Protein AF-A0AAD8QJL1-F1 (afdb_monomer_lite)

Sequence (188 aa):
MLQQAHGGLAVESDVPTKRQRINDLSVGSDVTVLLQLQDNLAVAGESVLSKEESFEGRSVNLPSNEGRQHEASLQVIRRSLLDESRELIDHASKLRDVNAHLVNRAMKLWNEYAVLLNEHSSLSKENSSLSKENLSMVNQNGSLTKENISILKENSSLKKENISILKENSSLKKEHTYYKWRSMTGNK

Organism: Lolium multiflorum (NCBI:txid4521)

Secondary structure (DSSP, 8-state):
-----------------HHHHHHS--HHHHHHHHHHHHHHHHHHHHHHHHHHHHHHT-----SSHHHHHHHHHHHHHHHHHHHHHHHHHHHHHHHHHHHHHHHHHHHHHHHHHHHHHHHHHHHHHHHHHHHHHHHHHHHHHHHHHHHHHHHHHHHHHHHHHHHHHHHHHHHHHHHHHHHHHHHHH---

Structure (mmCIF, N/CA/C/O backbone):
data_AF-A0AAD8QJL1-F1
#
_entry.id   AF-A0AAD8QJL1-F1
#
loop_
_atom_site.group_PDB
_atom_site.id
_atom_site.type_symbol
_atom_site.label_atom_id
_atom_site.label_alt_id
_atom_site.label_comp_id
_atom_site.label_asym_id
_atom_site.label_entity_id
_atom_site.label_seq_id
_atom_site.pdbx_PDB_ins_code
_atom_site.Cartn_x
_atom_site.Cartn_y
_atom_site.Cartn_z
_atom_site.occupancy
_atom_site.B_iso_or_equiv
_atom_site.auth_seq_id
_atom_site.auth_comp_id
_atom_site.auth_asym_id
_atom_site.auth_atom_id
_atom_site.pdbx_PDB_model_num
ATOM 1 N N . MET A 1 1 ? -46.230 32.525 15.002 1.00 36.75 1 MET A N 1
ATOM 2 C CA . MET A 1 1 ? -46.016 32.997 13.615 1.00 36.75 1 MET A CA 1
ATOM 3 C C . MET A 1 1 ? -44.575 32.639 13.273 1.00 36.75 1 MET A C 1
ATOM 5 O O . MET A 1 1 ? -43.703 33.090 13.995 1.00 36.75 1 MET A O 1
ATOM 9 N N . LEU A 1 2 ? -44.375 31.502 12.588 1.00 36.72 2 LEU A N 1
ATOM 10 C CA . LEU A 1 2 ? -43.871 31.410 11.196 1.00 36.72 2 LEU A CA 1
ATOM 11 C C . LEU A 1 2 ? -42.469 32.053 11.074 1.00 36.72 2 LEU A C 1
ATOM 13 O O . LEU A 1 2 ? -42.338 33.228 11.364 1.00 36.72 2 LEU A O 1
ATOM 17 N N . GLN A 1 3 ? -41.389 31.372 10.677 1.00 36.50 3 GLN A N 1
ATOM 18 C CA . GLN A 1 3 ? -41.289 30.410 9.577 1.00 36.50 3 GLN A CA 1
ATOM 19 C C . GLN A 1 3 ? -39.956 29.631 9.647 1.00 36.50 3 GLN A C 1
ATOM 21 O O . GLN A 1 3 ? -38.930 30.176 10.046 1.00 36.50 3 GLN A O 1
ATOM 26 N N . GLN A 1 4 ? -39.989 28.359 9.240 1.00 41.03 4 GLN A N 1
ATOM 27 C CA . GLN A 1 4 ? -38.818 27.535 8.926 1.00 41.03 4 GLN A CA 1
ATOM 28 C C . GLN A 1 4 ? -38.096 28.091 7.689 1.00 41.03 4 GLN A C 1
ATOM 30 O O . GLN A 1 4 ? -38.753 28.453 6.714 1.00 41.03 4 GLN A O 1
ATOM 35 N N . ALA A 1 5 ? -36.763 28.074 7.692 1.00 39.31 5 ALA A N 1
ATOM 36 C CA . ALA A 1 5 ? -35.952 28.245 6.490 1.00 39.31 5 ALA A CA 1
ATOM 37 C C . ALA A 1 5 ? -34.974 27.068 6.377 1.00 39.31 5 ALA A C 1
ATOM 39 O O . ALA A 1 5 ? -33.965 26.993 7.077 1.00 39.31 5 ALA A O 1
ATOM 40 N N . HIS A 1 6 ? -35.322 26.125 5.503 1.00 41.38 6 HIS A N 1
ATOM 41 C CA . HIS A 1 6 ? -34.408 25.128 4.967 1.00 41.38 6 HIS A CA 1
ATOM 42 C C . HIS A 1 6 ? -33.393 25.837 4.064 1.00 41.38 6 HIS A C 1
ATOM 44 O O . HIS A 1 6 ? -33.759 26.370 3.021 1.00 41.38 6 HIS A O 1
ATOM 50 N N . GLY A 1 7 ? -32.124 25.837 4.463 1.00 37.00 7 GLY A N 1
ATOM 51 C CA . GLY A 1 7 ? -31.007 26.296 3.642 1.00 37.00 7 GLY A CA 1
ATOM 52 C C . GLY A 1 7 ? -29.992 25.174 3.502 1.00 37.00 7 GLY A C 1
ATOM 53 O O . GLY A 1 7 ? -29.016 25.127 4.243 1.00 37.00 7 GLY A O 1
ATOM 54 N N . GLY A 1 8 ? -30.260 24.237 2.591 1.00 36.25 8 GLY A N 1
ATOM 55 C CA . GLY A 1 8 ? -29.273 23.257 2.156 1.00 36.25 8 GLY A CA 1
ATOM 56 C C . GLY A 1 8 ? -28.151 23.973 1.414 1.00 36.25 8 GLY A C 1
ATOM 57 O O . GLY A 1 8 ? -28.312 24.346 0.257 1.00 36.25 8 GLY A O 1
ATOM 58 N N . LEU A 1 9 ? -27.020 24.173 2.085 1.00 36.25 9 LEU A N 1
ATOM 59 C CA . LEU A 1 9 ? -25.763 24.510 1.429 1.00 36.25 9 LEU A CA 1
ATOM 60 C C . LEU A 1 9 ? -25.211 23.216 0.834 1.00 36.25 9 LEU A C 1
ATOM 62 O O . LEU A 1 9 ? -24.549 22.427 1.506 1.00 36.25 9 LEU A O 1
ATOM 66 N N . ALA A 1 10 ? -25.566 22.988 -0.431 1.00 37.31 10 ALA A N 1
ATOM 67 C CA . ALA A 1 10 ?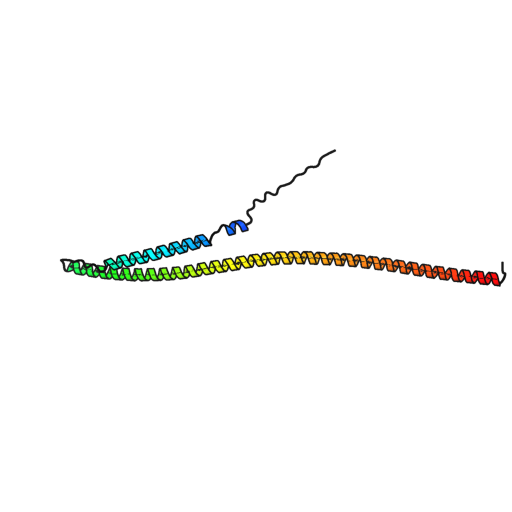 -24.858 22.073 -1.303 1.00 37.31 10 ALA A CA 1
ATOM 68 C C . ALA A 1 10 ? -23.388 22.506 -1.316 1.00 37.31 10 ALA A C 1
ATOM 70 O O . ALA A 1 10 ? -23.033 23.547 -1.864 1.00 37.31 10 ALA A O 1
ATOM 71 N N . VAL A 1 11 ? -22.548 21.730 -0.635 1.00 42.00 11 VAL A N 1
ATOM 72 C CA . VAL A 1 11 ? -21.099 21.834 -0.752 1.00 42.00 11 VAL A CA 1
ATOM 73 C C . VAL A 1 11 ? -20.772 21.344 -2.155 1.00 42.00 11 VAL A C 1
ATOM 75 O O . VAL A 1 11 ? -20.769 20.144 -2.427 1.00 42.00 11 VAL A O 1
ATOM 78 N N . GLU A 1 12 ? -20.597 22.310 -3.048 1.00 36.69 12 GLU A N 1
ATOM 79 C CA . GLU A 1 12 ? -20.040 22.163 -4.383 1.00 36.69 12 GLU A CA 1
ATOM 80 C C . GLU A 1 12 ? -18.717 21.394 -4.242 1.00 36.69 12 GLU A C 1
ATOM 82 O O . GLU A 1 12 ? -17.704 21.904 -3.763 1.00 36.69 12 GLU A O 1
ATOM 87 N N . SER A 1 13 ? -18.781 20.094 -4.521 1.00 43.28 13 SER A N 1
ATOM 88 C CA . SER A 1 13 ? -17.697 19.134 -4.330 1.00 43.28 13 SER A CA 1
ATOM 89 C C . SER A 1 13 ? -17.025 18.842 -5.663 1.00 43.28 13 SER A C 1
ATOM 91 O O . SER A 1 13 ? -16.822 17.694 -6.023 1.00 43.28 13 SER A O 1
ATOM 93 N N . ASP A 1 14 ? -16.622 19.898 -6.364 1.00 47.09 14 ASP A N 1
ATOM 94 C CA . ASP A 1 14 ? -15.766 19.805 -7.550 1.00 47.09 14 ASP A CA 1
ATOM 95 C C . ASP A 1 14 ? -14.339 20.250 -7.219 1.00 47.09 14 ASP A C 1
ATOM 97 O O . ASP A 1 14 ? -13.718 21.073 -7.889 1.00 47.09 14 ASP A O 1
ATOM 101 N N . VAL A 1 15 ? -13.781 19.669 -6.154 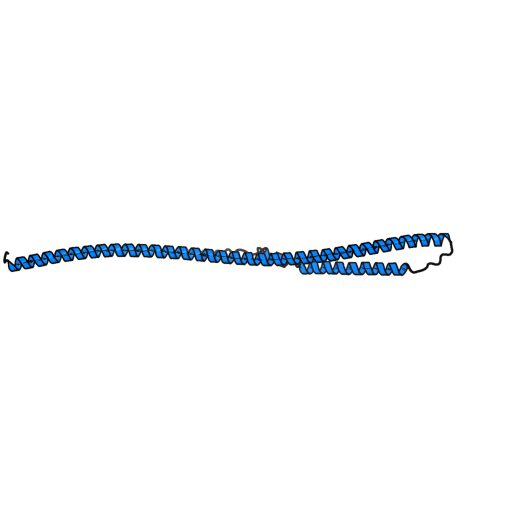1.00 41.56 15 VAL A N 1
ATOM 102 C CA . VAL A 1 15 ? -12.326 19.571 -6.024 1.00 41.56 15 VAL A CA 1
ATOM 103 C C . VAL A 1 15 ? -11.954 18.203 -6.578 1.00 41.56 15 VAL A C 1
ATOM 105 O O . VAL A 1 15 ? -12.209 17.205 -5.894 1.00 41.56 15 VAL A O 1
ATOM 108 N N . PRO A 1 16 ? -11.337 18.111 -7.774 1.00 39.94 16 PRO A N 1
ATOM 109 C CA . PRO A 1 16 ? -10.801 16.853 -8.259 1.00 39.94 16 PRO A CA 1
ATOM 110 C C . PRO A 1 16 ? -9.822 16.373 -7.198 1.00 39.94 16 PRO A C 1
ATOM 112 O O . PRO A 1 16 ? -8.778 16.988 -6.949 1.00 39.94 16 PRO A O 1
ATOM 115 N N . THR A 1 17 ? -10.199 15.314 -6.488 1.00 41.34 17 THR A N 1
ATOM 116 C CA . THR A 1 17 ? -9.352 14.746 -5.451 1.00 41.34 17 THR A CA 1
ATOM 117 C C . THR A 1 17 ? -8.053 14.383 -6.156 1.00 41.34 17 THR A C 1
ATOM 119 O O . THR A 1 17 ? -8.102 13.747 -7.205 1.00 41.34 17 THR A O 1
ATOM 122 N N . LYS A 1 18 ? -6.889 14.776 -5.624 1.00 46.28 18 LYS A N 1
ATOM 123 C CA . LYS A 1 18 ? -5.565 14.528 -6.238 1.00 46.28 18 LYS A CA 1
ATOM 124 C C . LYS A 1 18 ? -5.355 13.092 -6.768 1.00 46.28 18 LYS A C 1
ATOM 126 O O . LYS A 1 18 ? -4.487 12.901 -7.605 1.00 46.28 18 LYS A O 1
ATOM 131 N N . ARG A 1 19 ? -6.160 12.110 -6.334 1.00 43.19 19 ARG A N 1
ATOM 132 C CA . ARG A 1 19 ? -6.241 10.752 -6.896 1.00 43.19 19 ARG A CA 1
ATOM 133 C C . ARG A 1 19 ? -6.666 10.684 -8.372 1.00 43.19 19 ARG A C 1
ATOM 135 O O . ARG A 1 19 ? -6.120 9.849 -9.075 1.00 43.19 19 ARG A O 1
ATOM 142 N N . GLN A 1 20 ? -7.579 11.531 -8.860 1.00 37.09 20 GLN A N 1
ATOM 143 C CA . GLN A 1 20 ? -8.016 11.491 -10.268 1.00 37.09 20 GLN A CA 1
ATOM 144 C C . GLN A 1 20 ? -6.914 11.958 -11.228 1.00 37.09 20 GLN A C 1
ATOM 146 O O . GLN A 1 20 ? -6.682 11.310 -12.237 1.00 37.09 20 GLN A O 1
ATOM 151 N N . ARG A 1 21 ? -6.128 12.982 -10.863 1.00 39.69 21 ARG A N 1
ATOM 152 C CA . ARG A 1 21 ? -5.017 13.456 -11.714 1.00 39.69 21 ARG A CA 1
ATOM 153 C C . ARG A 1 21 ? -3.828 12.487 -11.794 1.00 39.69 21 ARG A C 1
ATOM 155 O O . ARG A 1 21 ? -2.989 12.654 -12.668 1.00 39.69 21 ARG A O 1
ATOM 162 N N . ILE A 1 22 ? -3.721 11.515 -10.883 1.00 45.56 22 ILE A N 1
ATOM 163 C CA . ILE A 1 22 ? -2.608 10.546 -10.867 1.00 45.56 22 ILE A CA 1
ATOM 164 C C . ILE A 1 22 ? -2.865 9.384 -11.839 1.00 45.56 22 ILE A C 1
ATOM 166 O O . ILE A 1 22 ? -1.909 8.814 -12.353 1.00 45.56 22 ILE A O 1
ATOM 170 N N . ASN A 1 23 ? -4.129 9.079 -12.144 1.00 43.56 23 ASN A N 1
ATOM 171 C CA . ASN A 1 23 ? -4.485 8.011 -13.082 1.00 43.56 23 ASN A CA 1
ATOM 172 C C . ASN A 1 23 ? -4.452 8.459 -14.555 1.00 43.56 23 ASN A C 1
ATOM 174 O O . ASN A 1 23 ? -4.360 7.610 -15.435 1.00 43.56 23 ASN A O 1
ATOM 178 N N . ASP A 1 24 ? -4.483 9.770 -14.818 1.00 40.88 24 ASP A N 1
ATOM 179 C CA . ASP A 1 24 ? -4.469 10.334 -16.179 1.00 40.88 24 ASP A CA 1
ATOM 180 C C . ASP A 1 24 ? -3.054 10.527 -16.746 1.00 40.88 24 ASP A C 1
ATOM 182 O O . ASP A 1 24 ? -2.883 10.840 -17.924 1.00 40.88 24 ASP A O 1
ATOM 186 N N . LEU A 1 25 ? -2.015 10.315 -15.935 1.00 47.47 25 LEU A N 1
ATOM 187 C CA . LEU A 1 25 ? -0.663 10.162 -16.451 1.00 47.47 25 LEU A CA 1
ATOM 188 C C . LEU A 1 25 ? -0.530 8.718 -16.921 1.00 47.47 25 LEU A C 1
ATOM 190 O O . LEU A 1 25 ? -0.094 7.839 -16.177 1.00 47.47 25 LEU A O 1
ATOM 194 N N . SER A 1 26 ? -0.905 8.476 -18.173 1.00 54.91 26 SER A N 1
ATOM 195 C CA . SER A 1 26 ? -0.589 7.247 -18.898 1.00 54.91 26 SER A CA 1
ATOM 196 C C . SER A 1 26 ? 0.922 7.171 -19.176 1.00 54.91 26 SER A C 1
ATOM 198 O O . SER A 1 26 ? 1.377 7.052 -20.309 1.00 54.91 26 SER A O 1
ATOM 200 N N . VAL A 1 27 ? 1.733 7.238 -18.114 1.00 54.53 27 VAL A N 1
ATOM 201 C CA . VAL A 1 27 ? 3.195 7.127 -18.163 1.00 54.53 27 VAL A CA 1
ATOM 202 C C . VAL A 1 27 ? 3.580 5.830 -18.868 1.00 54.53 27 VAL A C 1
ATOM 204 O O . VAL A 1 27 ? 4.549 5.808 -19.609 1.00 54.53 27 VAL A O 1
ATOM 207 N N . GLY A 1 28 ? 2.781 4.768 -18.707 1.00 58.56 28 GLY A N 1
ATOM 208 C CA . GLY A 1 28 ? 2.958 3.512 -19.433 1.00 58.56 28 GLY A CA 1
ATOM 209 C C . GLY A 1 28 ? 2.886 3.674 -20.954 1.00 58.56 28 GLY A C 1
ATOM 210 O O . GLY A 1 28 ? 3.789 3.202 -21.636 1.00 58.56 28 GLY A O 1
ATOM 211 N N . SER A 1 29 ? 1.875 4.368 -21.494 1.00 61.69 29 SER A N 1
ATOM 212 C CA . SER A 1 29 ? 1.771 4.561 -22.950 1.00 61.69 29 SER A CA 1
ATOM 213 C C . SER A 1 29 ? 2.856 5.487 -23.482 1.00 61.69 29 SER A C 1
ATOM 215 O O . SER A 1 29 ? 3.453 5.183 -24.511 1.00 61.69 29 SER A O 1
ATOM 217 N N . ASP A 1 30 ? 3.148 6.577 -22.772 1.00 66.44 30 ASP A N 1
ATOM 218 C CA . ASP A 1 30 ? 4.141 7.560 -23.214 1.00 66.44 30 ASP A CA 1
ATOM 219 C C . ASP A 1 30 ? 5.551 6.959 -23.213 1.00 66.44 30 ASP A C 1
ATOM 221 O O . ASP A 1 30 ? 6.315 7.143 -24.158 1.00 66.44 30 ASP A O 1
ATOM 225 N N . VAL A 1 31 ? 5.878 6.149 -22.204 1.00 71.88 31 VAL A N 1
ATOM 226 C CA . VAL A 1 31 ? 7.146 5.414 -22.132 1.00 71.88 31 VAL A CA 1
ATOM 227 C C . VAL A 1 31 ? 7.255 4.361 -23.236 1.00 71.88 31 VAL A C 1
ATOM 229 O O . VAL A 1 31 ? 8.311 4.242 -23.854 1.00 71.88 31 VAL A O 1
ATOM 232 N N . THR A 1 32 ? 6.187 3.612 -23.526 1.00 76.88 32 THR A N 1
ATOM 233 C CA . THR A 1 32 ? 6.196 2.631 -24.624 1.00 76.88 32 THR A CA 1
ATOM 234 C C . THR A 1 32 ? 6.394 3.303 -25.983 1.00 76.88 32 THR A C 1
ATOM 236 O O . THR A 1 32 ? 7.174 2.812 -26.796 1.00 76.88 32 THR A O 1
ATOM 239 N N . VAL A 1 33 ? 5.752 4.451 -26.222 1.00 79.12 33 VAL A N 1
ATOM 240 C CA . VAL A 1 33 ? 5.935 5.230 -27.457 1.00 79.12 33 VAL A CA 1
ATOM 241 C C . VAL A 1 33 ? 7.375 5.735 -27.584 1.00 79.12 33 VAL A C 1
ATOM 243 O O . VAL A 1 33 ? 7.960 5.640 -28.662 1.00 79.12 33 VAL A O 1
ATOM 246 N N . LEU A 1 34 ? 7.972 6.225 -26.494 1.00 76.69 34 LEU A N 1
ATOM 247 C CA . LEU A 1 34 ? 9.361 6.689 -26.494 1.00 76.69 34 LEU A CA 1
ATOM 248 C C . LEU A 1 34 ? 10.359 5.557 -26.777 1.00 76.69 34 LEU A C 1
ATOM 250 O O . LEU A 1 34 ? 11.267 5.752 -27.584 1.00 76.69 34 LEU A O 1
ATOM 254 N N . LEU A 1 35 ? 10.172 4.375 -26.179 1.00 79.44 35 LEU A N 1
ATOM 255 C CA . LEU A 1 35 ? 11.009 3.201 -26.460 1.00 79.44 35 LEU A CA 1
ATOM 256 C C . LEU A 1 35 ? 10.890 2.767 -27.930 1.00 79.44 35 LEU A C 1
ATOM 258 O O . LEU A 1 35 ? 11.902 2.557 -28.592 1.00 79.44 35 LEU A O 1
ATOM 262 N N . GLN A 1 36 ? 9.672 2.742 -28.480 1.00 81.56 36 GLN A N 1
ATOM 263 C CA . GLN A 1 36 ? 9.441 2.383 -29.882 1.00 81.56 36 GLN A CA 1
ATOM 264 C C . GLN A 1 36 ? 10.090 3.369 -30.867 1.00 81.56 36 GLN A C 1
ATOM 266 O O . GLN A 1 36 ? 10.635 2.967 -31.895 1.00 81.56 36 GLN A O 1
ATOM 271 N N . LEU A 1 37 ? 10.032 4.673 -30.577 1.00 82.12 37 LEU A N 1
ATOM 272 C CA . LEU A 1 37 ? 10.711 5.688 -31.386 1.00 82.12 37 LEU A CA 1
ATOM 273 C C . LEU A 1 37 ? 12.234 5.510 -31.348 1.00 82.12 37 LEU A C 1
ATOM 275 O O . LEU A 1 37 ? 12.897 5.698 -32.369 1.00 82.12 37 LEU A O 1
ATOM 279 N N . GLN A 1 38 ? 12.777 5.120 -30.194 1.00 82.75 38 GLN A N 1
ATOM 280 C CA . GLN A 1 38 ? 14.202 4.866 -30.011 1.00 82.75 38 GLN A CA 1
ATOM 281 C C . GLN A 1 38 ? 14.669 3.635 -30.809 1.00 82.75 38 GLN A C 1
ATOM 283 O O . GLN A 1 38 ? 15.730 3.682 -31.434 1.00 82.75 38 GLN A O 1
ATOM 288 N N . ASP A 1 39 ? 13.845 2.588 -30.885 1.00 84.94 39 ASP A N 1
ATOM 289 C CA . ASP A 1 39 ? 14.106 1.405 -31.715 1.00 84.94 39 ASP A CA 1
ATOM 290 C C . ASP A 1 39 ? 14.066 1.726 -33.215 1.00 84.94 39 ASP A C 1
ATOM 292 O O . ASP A 1 39 ? 14.954 1.323 -33.968 1.00 84.94 39 ASP A O 1
ATOM 296 N N . ASN A 1 40 ? 13.089 2.524 -33.655 1.00 85.44 40 ASN A N 1
ATOM 297 C CA . ASN A 1 40 ? 12.994 2.952 -35.054 1.00 85.44 40 ASN A CA 1
ATOM 298 C C . ASN A 1 40 ? 14.225 3.767 -35.490 1.00 85.44 40 ASN A C 1
ATOM 300 O O . ASN A 1 40 ? 14.698 3.630 -36.620 1.00 85.44 40 ASN A O 1
ATOM 304 N N . LEU A 1 41 ? 14.752 4.610 -34.596 1.00 84.88 41 LEU A N 1
ATOM 305 C CA . LEU A 1 41 ? 15.948 5.408 -34.862 1.00 84.88 41 LEU A CA 1
ATOM 306 C C . LEU A 1 41 ? 17.209 4.533 -34.963 1.00 84.88 41 LEU A C 1
ATOM 308 O O . LEU A 1 41 ? 18.051 4.787 -35.824 1.00 84.88 41 LEU A O 1
ATOM 312 N N . ALA A 1 42 ? 17.320 3.486 -34.138 1.00 86.88 42 ALA A N 1
ATOM 313 C CA . ALA A 1 42 ? 18.425 2.527 -34.202 1.00 86.88 42 ALA A CA 1
ATOM 314 C C . ALA A 1 42 ? 18.459 1.790 -35.553 1.00 86.88 42 ALA A C 1
ATOM 316 O O . ALA A 1 42 ? 19.495 1.764 -36.218 1.00 86.88 42 ALA A O 1
ATOM 317 N N . VAL A 1 43 ? 17.304 1.295 -36.012 1.00 88.81 43 VAL A N 1
ATOM 318 C CA . VAL A 1 43 ? 17.167 0.623 -37.319 1.00 88.81 43 VAL A CA 1
ATOM 319 C C . VAL A 1 43 ? 17.539 1.555 -38.476 1.00 88.81 43 VAL A C 1
ATOM 321 O O . VAL A 1 43 ? 18.190 1.139 -39.437 1.00 88.81 43 VAL A O 1
ATOM 324 N N . ALA A 1 44 ? 17.158 2.834 -38.395 1.00 86.44 44 ALA A N 1
ATOM 325 C CA . ALA A 1 44 ? 17.538 3.821 -39.400 1.00 86.44 44 ALA A CA 1
ATOM 326 C C . ALA A 1 44 ? 19.061 4.046 -39.439 1.00 86.44 44 ALA A C 1
ATOM 328 O O . ALA A 1 44 ? 19.634 4.109 -40.527 1.00 86.44 44 ALA A O 1
ATOM 329 N N . GLY A 1 45 ? 19.717 4.122 -38.275 1.00 86.38 45 GLY A N 1
ATOM 330 C CA . GLY A 1 45 ? 21.173 4.257 -38.167 1.00 86.38 45 GLY A CA 1
ATOM 331 C C . GLY A 1 45 ? 21.926 3.077 -38.784 1.00 86.38 45 GLY A C 1
ATOM 332 O O . GLY A 1 45 ? 22.819 3.280 -39.606 1.00 86.38 45 GLY A O 1
ATOM 333 N N . GLU A 1 46 ? 21.509 1.848 -38.473 1.00 88.62 46 GLU A N 1
ATOM 334 C CA . GLU A 1 46 ? 22.078 0.629 -39.063 1.00 88.62 46 GLU A CA 1
ATOM 335 C C . GLU A 1 46 ? 21.871 0.578 -40.585 1.00 88.62 46 GLU A C 1
ATOM 337 O O . GLU A 1 46 ? 22.804 0.291 -41.335 1.00 88.62 46 GLU A O 1
ATOM 342 N N . SER A 1 47 ? 20.676 0.942 -41.067 1.00 88.06 47 SER A N 1
ATOM 343 C CA . SER A 1 47 ? 20.381 0.978 -42.503 1.00 88.06 47 SER A CA 1
ATOM 344 C C . SER A 1 47 ? 21.237 1.993 -43.265 1.00 88.06 47 SER A C 1
ATOM 346 O O . SER A 1 47 ? 21.591 1.731 -44.419 1.00 88.06 47 SER A O 1
ATOM 348 N N . VAL A 1 48 ? 21.528 3.154 -42.671 1.00 85.38 48 VAL A N 1
ATOM 349 C CA . VAL A 1 48 ? 22.416 4.160 -43.274 1.00 85.38 48 VAL A CA 1
ATOM 350 C C . VAL A 1 48 ? 23.844 3.625 -43.328 1.00 85.38 48 VAL A C 1
ATOM 352 O O . VAL A 1 48 ? 24.477 3.722 -44.379 1.00 85.38 48 VAL A O 1
ATOM 355 N N . LEU A 1 49 ? 24.316 2.984 -42.255 1.00 86.75 49 LEU A N 1
ATOM 356 C CA . LEU A 1 49 ? 25.661 2.417 -42.192 1.00 86.75 49 LEU A CA 1
ATOM 357 C C . LEU A 1 49 ? 25.869 1.323 -43.255 1.00 86.75 49 LEU A C 1
ATOM 359 O O . LEU A 1 49 ? 26.826 1.388 -44.023 1.00 86.75 49 LEU A O 1
ATOM 363 N N . SER A 1 50 ? 24.921 0.388 -43.395 1.00 86.12 50 SER A N 1
ATOM 364 C CA . SER A 1 50 ? 24.969 -0.649 -44.440 1.00 86.12 50 SER A CA 1
ATOM 365 C C . SER A 1 50 ? 24.956 -0.068 -45.857 1.00 86.12 50 SER A C 1
ATOM 367 O O . SER A 1 50 ? 25.562 -0.616 -46.782 1.00 86.12 50 SER A O 1
ATOM 369 N N . LYS A 1 51 ? 24.250 1.051 -46.058 1.00 85.62 51 LYS A N 1
ATOM 370 C CA . LYS A 1 51 ? 24.212 1.728 -47.355 1.00 85.62 51 LYS A CA 1
ATOM 371 C C . LYS A 1 51 ? 25.560 2.366 -47.674 1.00 85.62 51 LYS A C 1
ATOM 373 O O . LYS A 1 51 ? 26.014 2.237 -48.810 1.00 85.62 51 LYS A O 1
ATOM 378 N N . GLU A 1 52 ? 26.211 2.967 -46.687 1.00 82.94 52 GLU A N 1
ATOM 379 C CA . GLU A 1 52 ? 27.525 3.592 -46.834 1.00 82.94 52 GLU A CA 1
ATOM 380 C C . GLU A 1 52 ? 28.630 2.560 -47.109 1.00 82.94 52 GLU A C 1
ATOM 382 O O . GLU A 1 52 ? 29.402 2.721 -48.056 1.00 82.94 52 GLU A O 1
ATOM 387 N N . GLU A 1 53 ? 28.607 1.421 -46.412 1.00 83.81 53 GLU A N 1
ATOM 388 C CA . GLU A 1 53 ? 29.496 0.278 -46.674 1.00 83.81 53 GLU A CA 1
ATOM 389 C C . GLU A 1 53 ? 29.360 -0.258 -48.113 1.00 83.81 53 GLU A C 1
ATOM 391 O O . GLU A 1 53 ? 30.351 -0.621 -48.751 1.00 83.81 53 GLU A O 1
ATOM 396 N N . SER A 1 54 ? 28.146 -0.251 -48.679 1.00 81.88 54 SER A N 1
ATOM 397 C CA . SER A 1 54 ? 27.907 -0.685 -50.067 1.00 81.88 54 SER A CA 1
ATOM 398 C C . SER A 1 54 ? 28.553 0.228 -51.121 1.00 81.88 54 SER A C 1
ATOM 400 O O . SER A 1 54 ? 28.791 -0.188 -52.262 1.00 81.88 54 SER A O 1
ATOM 402 N N . PHE A 1 55 ? 28.833 1.485 -50.769 1.00 71.38 55 PHE A N 1
ATOM 403 C CA . PHE A 1 55 ? 29.505 2.437 -51.647 1.00 71.38 55 PHE A CA 1
ATOM 404 C C . PHE A 1 55 ? 31.036 2.352 -51.547 1.00 71.38 55 PHE A C 1
ATOM 406 O O . PHE A 1 55 ? 31.701 2.779 -52.489 1.00 71.38 55 PHE A O 1
ATOM 413 N N . GLU A 1 56 ? 31.596 1.803 -50.464 1.00 67.62 56 GLU A N 1
ATOM 414 C CA . GLU A 1 56 ? 33.046 1.613 -50.256 1.00 67.62 56 GLU A CA 1
ATOM 415 C C . GLU A 1 56 ? 33.663 0.645 -51.290 1.00 67.62 56 GLU A C 1
ATOM 417 O O . GLU A 1 56 ? 34.815 0.780 -51.688 1.00 67.62 56 GLU A O 1
ATOM 422 N N . GLY A 1 57 ? 32.884 -0.332 -51.770 1.00 65.06 57 GLY A N 1
ATOM 423 C CA . GLY A 1 57 ? 33.345 -1.376 -52.697 1.00 65.06 57 GLY A CA 1
ATOM 424 C C . GLY A 1 57 ? 33.353 -1.000 -54.186 1.00 65.06 57 GLY A C 1
ATOM 425 O O . GLY A 1 57 ? 33.740 -1.821 -55.020 1.00 65.06 57 GLY A O 1
ATOM 426 N N . ARG A 1 58 ? 32.910 0.209 -54.564 1.00 72.62 58 ARG A N 1
ATOM 427 C CA . ARG A 1 58 ? 32.877 0.640 -55.974 1.00 72.62 58 ARG A CA 1
ATOM 428 C C . ARG A 1 58 ? 34.220 1.232 -56.396 1.00 72.62 58 ARG A C 1
ATOM 430 O O . ARG A 1 58 ? 34.566 2.341 -56.011 1.00 72.62 58 ARG A O 1
ATOM 437 N N . SER A 1 59 ? 34.951 0.510 -57.246 1.00 62.66 59 SER A N 1
ATOM 438 C CA . SER A 1 59 ? 36.197 1.003 -57.842 1.00 62.66 59 SER A CA 1
ATOM 439 C C . SER A 1 59 ? 35.912 2.077 -58.900 1.00 62.66 59 SER A C 1
ATOM 441 O O . SER A 1 59 ? 35.276 1.802 -59.920 1.00 62.66 59 SER A O 1
ATOM 443 N N . VAL A 1 60 ? 36.380 3.305 -58.659 1.00 72.06 60 VAL A N 1
ATOM 444 C CA . VAL A 1 60 ? 36.336 4.407 -59.630 1.00 72.06 60 VAL A CA 1
ATOM 445 C C . VAL A 1 60 ? 37.626 4.386 -60.451 1.00 72.06 60 VAL A C 1
ATOM 447 O O . VAL A 1 60 ? 38.725 4.482 -59.907 1.00 72.06 60 VAL A O 1
ATOM 450 N N . ASN A 1 61 ? 37.514 4.243 -61.773 1.00 75.94 61 ASN A N 1
ATOM 451 C CA . ASN A 1 61 ? 38.680 4.148 -62.651 1.00 75.94 61 ASN A CA 1
ATOM 452 C C . ASN A 1 61 ? 39.203 5.557 -62.990 1.00 75.94 61 ASN A C 1
ATOM 454 O O . ASN A 1 61 ? 38.583 6.278 -63.772 1.00 75.94 61 ASN A O 1
ATOM 458 N N . LEU A 1 62 ? 40.316 5.967 -62.368 1.00 76.81 62 LEU A N 1
ATOM 459 C CA . LEU A 1 62 ? 40.876 7.318 -62.501 1.00 76.81 62 LEU A CA 1
ATOM 460 C C . LEU A 1 62 ? 42.094 7.342 -63.452 1.00 76.81 62 LEU A C 1
ATOM 462 O O . LEU A 1 62 ? 43.059 6.601 -63.232 1.00 76.81 62 LEU A O 1
ATOM 466 N N . PRO A 1 63 ? 42.097 8.209 -64.487 1.00 71.69 63 PRO A N 1
ATOM 467 C CA . PRO A 1 63 ? 43.114 8.191 -65.544 1.00 71.69 63 PRO A CA 1
ATOM 468 C C . PRO A 1 63 ? 44.490 8.746 -65.125 1.00 71.69 63 PRO A C 1
ATOM 470 O O . PRO A 1 63 ? 45.492 8.389 -65.741 1.00 71.69 63 PRO A O 1
ATOM 473 N N . SER A 1 64 ? 44.575 9.579 -64.078 1.00 85.25 64 SER A N 1
ATOM 474 C CA . SER A 1 64 ? 45.831 10.199 -63.603 1.00 85.25 64 SER A CA 1
ATOM 475 C C . SER A 1 64 ? 46.343 9.580 -62.295 1.00 85.25 64 SER A C 1
ATOM 477 O O . SER A 1 64 ? 45.557 9.161 -61.444 1.00 85.25 64 SER A O 1
ATOM 479 N N . ASN A 1 65 ? 47.669 9.559 -62.105 1.00 83.94 65 ASN A N 1
ATOM 480 C CA . ASN A 1 65 ? 48.310 9.057 -60.884 1.00 83.94 65 ASN A CA 1
ATOM 481 C C . ASN A 1 65 ? 47.967 9.898 -59.643 1.00 83.94 65 ASN A C 1
ATOM 483 O O . ASN A 1 65 ? 47.711 9.343 -58.580 1.00 83.94 65 ASN A O 1
ATOM 487 N N . GLU A 1 66 ? 47.899 11.221 -59.798 1.00 84.44 66 GLU A N 1
ATOM 488 C CA . GLU A 1 66 ? 47.480 12.148 -58.736 1.00 84.44 66 GLU A CA 1
ATOM 489 C C . GLU A 1 66 ? 46.027 11.890 -58.321 1.00 84.44 66 GLU A C 1
ATOM 491 O O . GLU A 1 66 ? 45.716 11.849 -57.133 1.00 84.44 66 GLU A O 1
ATOM 496 N N . GLY A 1 67 ? 45.154 11.604 -59.295 1.00 83.00 67 GLY A N 1
ATOM 497 C CA . GLY A 1 67 ? 43.768 11.209 -59.036 1.00 83.00 67 GLY A CA 1
ATOM 498 C C . GLY A 1 67 ? 43.681 9.924 -58.210 1.00 83.00 67 GLY A C 1
ATOM 499 O O . GLY A 1 67 ? 42.932 9.867 -57.240 1.00 83.00 67 GLY A O 1
ATOM 500 N N . ARG A 1 68 ? 44.502 8.915 -58.533 1.00 83.44 68 ARG A N 1
ATOM 501 C CA . ARG A 1 68 ? 44.565 7.663 -57.758 1.00 83.44 68 ARG A CA 1
ATOM 502 C C . ARG A 1 68 ? 45.064 7.870 -56.325 1.00 83.44 68 ARG A C 1
ATOM 504 O O . ARG A 1 68 ? 44.548 7.224 -55.420 1.00 83.44 68 ARG A O 1
ATOM 511 N N . GLN A 1 69 ? 46.041 8.751 -56.103 1.00 85.44 69 GLN A N 1
ATOM 512 C CA . GLN A 1 69 ? 46.532 9.049 -54.751 1.00 85.44 69 GLN A CA 1
ATOM 513 C C . GLN A 1 69 ? 45.518 9.837 -53.915 1.00 85.44 69 GLN A C 1
ATOM 515 O O . GLN A 1 69 ? 45.346 9.548 -52.732 1.00 85.44 69 GLN A O 1
ATOM 520 N N . HIS A 1 70 ? 44.818 10.796 -54.522 1.00 86.44 70 HIS A N 1
ATOM 521 C CA . HIS A 1 70 ? 43.751 11.534 -53.852 1.00 86.44 70 HIS A CA 1
ATOM 522 C C . HIS A 1 70 ? 42.591 10.613 -53.446 1.00 86.44 70 HIS A C 1
ATOM 524 O O . HIS A 1 70 ? 42.142 10.657 -52.303 1.00 86.44 70 HIS A O 1
ATOM 530 N N . GLU A 1 71 ? 42.158 9.724 -54.345 1.00 85.56 71 GLU A N 1
ATOM 531 C CA . GLU A 1 71 ? 41.128 8.722 -54.047 1.00 85.56 71 GLU A CA 1
ATOM 532 C C . GLU A 1 71 ? 41.562 7.772 -52.923 1.00 85.56 71 GLU A C 1
ATOM 534 O O . GLU A 1 71 ? 40.787 7.508 -52.012 1.00 85.56 71 GLU A O 1
ATOM 539 N N . ALA A 1 72 ? 42.819 7.316 -52.915 1.00 85.00 72 ALA A N 1
ATOM 540 C CA . ALA A 1 72 ? 43.336 6.484 -51.828 1.00 85.00 72 ALA A CA 1
ATOM 541 C C . ALA A 1 72 ? 43.279 7.198 -50.463 1.00 85.00 72 ALA A C 1
ATOM 543 O O . ALA A 1 72 ? 42.894 6.585 -49.468 1.00 85.00 72 ALA A O 1
ATOM 544 N N . SER A 1 73 ? 43.605 8.494 -50.413 1.00 89.19 73 SER A N 1
ATOM 545 C CA . SER A 1 73 ? 43.481 9.303 -49.192 1.00 89.19 73 SER A CA 1
ATOM 546 C C . SER A 1 73 ? 42.025 9.459 -48.742 1.00 89.19 73 SER A C 1
ATOM 548 O O . SER A 1 73 ? 41.737 9.327 -47.553 1.00 89.19 73 SER A O 1
ATOM 550 N N . LEU A 1 74 ? 41.092 9.684 -49.675 1.00 87.94 74 LEU A N 1
ATOM 551 C CA . LEU A 1 74 ? 39.658 9.749 -49.368 1.00 87.94 74 LEU A CA 1
ATOM 552 C C . LEU A 1 74 ? 39.120 8.419 -48.828 1.00 87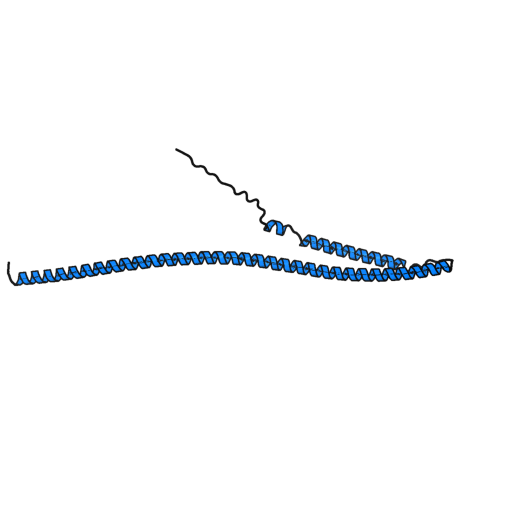.94 74 LEU A C 1
ATOM 554 O O . LEU A 1 74 ? 38.351 8.425 -47.873 1.00 87.94 74 LEU A O 1
ATOM 558 N N . GLN A 1 75 ? 39.555 7.287 -49.384 1.00 85.62 75 GLN A N 1
ATOM 559 C CA . GLN A 1 75 ? 39.173 5.952 -48.910 1.00 85.62 75 GLN A CA 1
ATOM 560 C C . GLN A 1 75 ? 39.660 5.691 -47.478 1.00 85.62 75 GLN A C 1
ATOM 562 O O . GLN A 1 75 ? 38.935 5.120 -46.671 1.00 85.62 75 GLN A O 1
ATOM 567 N N . VAL A 1 76 ? 40.865 6.150 -47.118 1.00 89.88 76 VAL A N 1
ATOM 568 C CA . VAL A 1 76 ? 41.359 6.057 -45.731 1.00 89.88 76 VAL A CA 1
ATOM 569 C C . VAL A 1 76 ? 40.481 6.871 -44.777 1.00 89.88 76 VAL A C 1
ATOM 571 O O . VAL A 1 76 ? 40.099 6.366 -43.722 1.00 89.88 76 VAL A O 1
ATOM 574 N N . ILE A 1 77 ? 40.120 8.100 -45.158 1.00 90.50 77 ILE A N 1
ATOM 575 C CA . ILE A 1 77 ? 39.226 8.954 -44.360 1.00 90.50 77 ILE A CA 1
ATOM 576 C C . ILE A 1 77 ? 37.842 8.307 -44.222 1.00 90.50 77 ILE A C 1
ATOM 578 O O . ILE A 1 77 ? 37.280 8.288 -43.129 1.00 90.50 77 ILE A O 1
ATOM 582 N N . ARG A 1 78 ? 37.306 7.738 -45.307 1.00 89.50 78 ARG A N 1
ATOM 583 C CA . ARG A 1 78 ? 35.989 7.093 -45.318 1.00 89.50 78 ARG A CA 1
ATOM 584 C C . ARG A 1 78 ? 35.928 5.883 -44.389 1.00 89.50 78 ARG A C 1
ATOM 586 O O . ARG A 1 78 ? 35.003 5.792 -43.588 1.00 89.50 78 ARG A O 1
ATOM 593 N N . ARG A 1 79 ? 36.960 5.034 -44.405 1.00 88.69 79 ARG A N 1
ATOM 594 C CA . ARG A 1 79 ? 37.102 3.917 -43.457 1.00 88.69 79 ARG A CA 1
ATOM 595 C C . ARG A 1 79 ? 37.148 4.386 -42.008 1.00 88.69 79 ARG A C 1
ATOM 597 O O . ARG A 1 79 ? 36.427 3.836 -41.185 1.00 88.69 79 ARG A O 1
ATOM 604 N N . SER A 1 80 ? 37.937 5.422 -41.718 1.00 93.00 80 SER A N 1
ATOM 605 C CA . SER A 1 80 ? 38.022 6.000 -40.369 1.00 93.00 80 SER A CA 1
ATOM 606 C C . SER A 1 80 ? 36.658 6.497 -39.881 1.00 93.00 80 SER A C 1
ATOM 608 O O . SER A 1 80 ? 36.262 6.212 -38.756 1.00 93.00 80 SER A O 1
ATOM 610 N N . LEU A 1 81 ? 35.905 7.189 -40.742 1.00 90.75 81 LEU A N 1
ATOM 611 C CA . LEU A 1 81 ? 34.571 7.690 -40.409 1.00 90.75 81 LEU A CA 1
ATOM 612 C C . LEU A 1 81 ? 33.546 6.558 -40.219 1.00 90.75 81 LEU A C 1
ATOM 614 O O . LEU A 1 81 ? 32.659 6.662 -39.370 1.00 90.75 81 LEU A O 1
ATOM 618 N N . LEU A 1 82 ? 33.655 5.473 -40.993 1.00 90.81 82 LEU A N 1
ATOM 619 C CA . LEU A 1 82 ? 32.829 4.277 -40.811 1.00 90.81 82 LEU A CA 1
ATOM 620 C C . LEU A 1 82 ? 33.105 3.601 -39.466 1.00 90.81 82 LEU A C 1
ATOM 622 O O . LEU A 1 82 ? 32.157 3.211 -38.789 1.00 90.81 82 LEU A O 1
ATOM 626 N N . ASP A 1 83 ? 34.371 3.487 -39.066 1.00 90.56 83 ASP A N 1
ATOM 627 C CA . ASP A 1 83 ? 34.746 2.919 -37.768 1.00 90.56 83 ASP A CA 1
ATOM 628 C C . ASP A 1 83 ? 34.211 3.774 -36.609 1.00 90.56 83 ASP A C 1
ATOM 630 O O . ASP A 1 83 ? 33.545 3.242 -35.721 1.00 90.56 83 ASP A O 1
ATOM 634 N N . GLU A 1 84 ? 34.369 5.101 -36.673 1.00 93.88 84 GLU A N 1
ATOM 635 C CA . GLU A 1 84 ? 33.767 6.030 -35.702 1.00 93.88 84 GLU A CA 1
ATOM 636 C C . GLU A 1 84 ? 32.236 5.894 -35.647 1.00 93.88 84 GLU A C 1
ATOM 638 O O . GLU A 1 84 ? 31.633 5.878 -34.572 1.00 93.88 84 GLU A O 1
ATOM 643 N N . SER A 1 85 ? 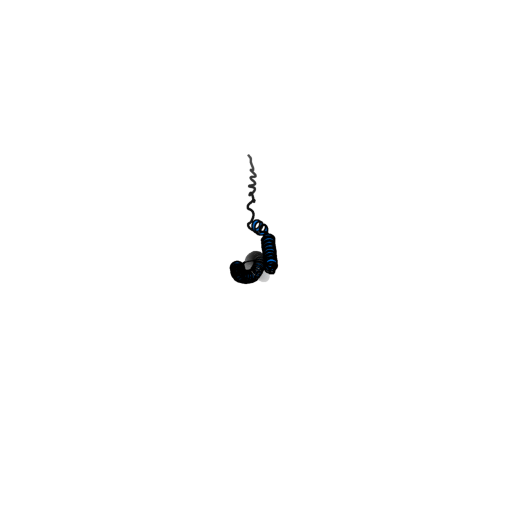31.585 5.743 -36.803 1.00 90.56 85 SER A N 1
ATOM 644 C CA . SER A 1 85 ? 30.130 5.568 -36.879 1.00 90.56 85 SER A CA 1
ATOM 645 C C . SER A 1 85 ? 29.670 4.250 -36.245 1.00 90.56 85 SER A C 1
ATOM 647 O O . SER A 1 85 ? 28.635 4.224 -35.577 1.00 90.56 85 SER A O 1
ATOM 649 N N . ARG A 1 86 ? 30.440 3.161 -36.390 1.00 89.81 86 ARG A N 1
ATOM 650 C CA . ARG A 1 86 ? 30.169 1.878 -35.715 1.00 89.81 86 ARG A CA 1
ATOM 651 C C . ARG A 1 86 ? 30.283 2.007 -34.200 1.00 89.81 86 ARG A C 1
ATOM 653 O O . ARG A 1 86 ? 29.398 1.534 -33.489 1.00 89.81 86 ARG A O 1
ATOM 660 N N . GLU A 1 87 ? 31.326 2.675 -33.708 1.00 94.38 87 GLU A N 1
ATOM 661 C CA . GLU A 1 87 ? 31.494 2.923 -32.271 1.00 94.38 87 GLU A CA 1
ATOM 662 C C . GLU A 1 87 ? 30.345 3.764 -31.698 1.00 94.38 87 GLU A C 1
ATOM 664 O O . GLU A 1 87 ? 29.849 3.486 -30.604 1.00 94.38 87 GLU A O 1
ATOM 669 N N . LEU A 1 88 ? 29.864 4.764 -32.443 1.00 91.88 88 LEU A N 1
ATOM 670 C CA . LEU A 1 88 ? 28.706 5.563 -32.039 1.00 91.88 88 LEU A CA 1
ATOM 671 C C . LEU A 1 88 ? 27.415 4.736 -31.970 1.00 91.88 88 LEU A C 1
ATOM 673 O O . LEU A 1 88 ? 26.651 4.902 -31.017 1.00 91.88 88 LEU A O 1
ATOM 677 N N . ILE A 1 89 ? 27.172 3.832 -32.927 1.00 90.62 89 ILE A N 1
ATOM 678 C CA . ILE A 1 89 ? 26.015 2.918 -32.895 1.00 90.62 89 ILE A CA 1
ATOM 679 C C . ILE A 1 89 ? 26.099 1.964 -31.693 1.00 90.62 89 ILE A C 1
ATOM 681 O O . ILE A 1 89 ? 25.091 1.736 -31.016 1.00 90.62 89 ILE A O 1
ATOM 685 N N . ASP A 1 90 ? 27.288 1.444 -31.381 1.00 91.81 90 ASP A N 1
ATOM 686 C CA . ASP A 1 90 ? 27.504 0.580 -30.215 1.00 91.81 90 ASP A CA 1
ATOM 687 C C . ASP A 1 90 ? 27.251 1.332 -28.895 1.00 91.81 90 ASP A C 1
ATOM 689 O O . ASP A 1 90 ? 26.498 0.867 -28.032 1.00 91.81 90 ASP A O 1
ATOM 693 N N . HIS A 1 91 ? 27.787 2.548 -28.751 1.00 93.81 91 HIS A N 1
ATOM 694 C CA . HIS A 1 91 ? 27.508 3.399 -27.591 1.00 93.81 91 HIS A CA 1
ATOM 695 C C . HIS A 1 91 ? 26.022 3.756 -27.466 1.00 93.81 91 HIS A C 1
ATOM 697 O O . HIS A 1 91 ? 25.469 3.700 -26.363 1.00 93.81 91 HIS A O 1
ATOM 703 N N . ALA A 1 92 ? 25.353 4.086 -28.573 1.00 89.75 92 ALA A N 1
ATOM 704 C CA . ALA A 1 92 ? 23.920 4.369 -28.585 1.00 89.75 92 ALA A CA 1
ATOM 705 C C . ALA A 1 92 ? 23.092 3.146 -28.155 1.00 89.75 92 ALA A C 1
ATOM 707 O O . ALA A 1 92 ? 22.135 3.289 -27.390 1.00 89.75 92 ALA A O 1
ATOM 708 N N . SER A 1 93 ? 23.497 1.944 -28.573 1.00 89.81 93 SER A N 1
ATOM 709 C CA . SER A 1 93 ? 22.861 0.685 -28.170 1.00 89.81 93 SER A CA 1
ATOM 710 C C . SER A 1 93 ? 23.012 0.431 -26.669 1.00 89.81 93 SER A C 1
ATOM 712 O O . SER A 1 93 ? 22.022 0.176 -25.986 1.00 89.81 93 SER A O 1
ATOM 714 N N . LYS A 1 94 ? 24.217 0.616 -26.116 1.00 93.44 94 LYS A N 1
ATOM 715 C CA . LYS A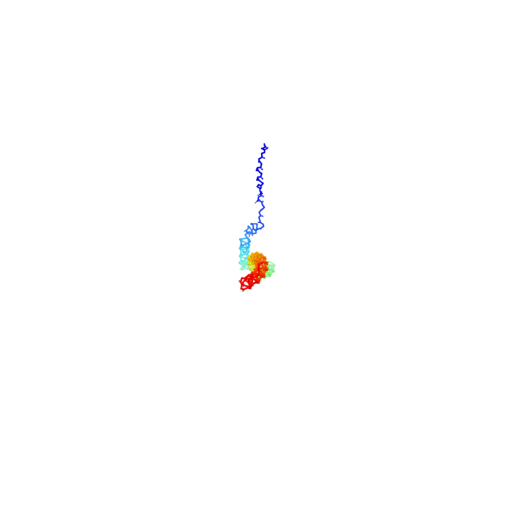 1 94 ? 24.456 0.510 -24.665 1.00 93.44 94 LYS A CA 1
ATOM 716 C C . LYS A 1 94 ? 23.613 1.505 -23.864 1.00 93.44 94 LYS A C 1
ATOM 718 O O . LYS A 1 94 ? 23.050 1.150 -22.828 1.00 93.44 94 LYS A O 1
ATOM 723 N N . LEU A 1 95 ? 23.499 2.750 -24.335 1.00 91.00 95 LEU A N 1
ATOM 724 C CA . LEU A 1 95 ? 22.656 3.769 -23.700 1.00 91.00 95 LEU A CA 1
ATOM 725 C C . LEU A 1 95 ? 21.169 3.400 -23.745 1.00 91.00 95 LEU A C 1
ATOM 727 O O . LEU A 1 95 ? 20.467 3.610 -22.755 1.00 91.00 95 LEU A O 1
ATOM 731 N N . ARG A 1 96 ? 20.687 2.832 -24.857 1.00 88.00 96 ARG A N 1
ATOM 732 C CA . ARG A 1 96 ? 19.313 2.320 -24.973 1.00 88.00 96 ARG A CA 1
ATOM 733 C C . ARG A 1 96 ? 19.045 1.231 -23.937 1.00 88.00 96 ARG A C 1
ATOM 735 O O . ARG A 1 96 ? 18.037 1.309 -23.238 1.00 88.00 96 ARG A O 1
ATOM 742 N N . ASP A 1 97 ? 19.950 0.269 -23.794 1.00 88.31 97 ASP A N 1
ATOM 743 C CA . ASP A 1 97 ? 19.783 -0.837 -2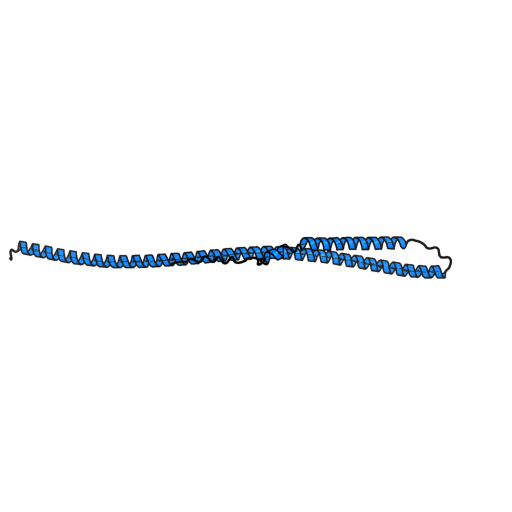2.846 1.00 88.31 97 ASP A CA 1
ATOM 744 C C . ASP A 1 97 ? 19.739 -0.322 -21.398 1.00 88.31 97 ASP A C 1
ATOM 746 O O . ASP A 1 97 ? 18.857 -0.689 -20.616 1.00 88.31 97 ASP A O 1
ATOM 750 N N . VAL A 1 98 ? 20.629 0.615 -21.048 1.00 92.62 98 VAL A N 1
ATOM 751 C CA . VAL A 1 98 ? 20.605 1.294 -19.742 1.00 92.62 98 VAL A CA 1
ATOM 752 C C . VAL A 1 98 ? 19.286 2.040 -19.532 1.00 92.62 98 VAL A C 1
ATOM 754 O O . VAL A 1 98 ? 18.688 1.934 -18.459 1.00 92.62 98 VAL A O 1
ATOM 757 N N . ASN A 1 99 ? 18.797 2.763 -20.541 1.00 87.88 99 ASN A N 1
ATOM 758 C CA . ASN A 1 99 ? 17.531 3.487 -20.454 1.00 87.88 99 ASN A CA 1
ATOM 759 C C . ASN A 1 99 ? 16.350 2.532 -20.215 1.00 87.88 99 ASN A C 1
ATOM 761 O O . ASN A 1 99 ? 15.540 2.762 -19.315 1.00 87.88 99 ASN A O 1
ATOM 765 N N . ALA A 1 100 ? 16.294 1.412 -20.942 1.00 86.38 100 ALA A N 1
ATOM 766 C CA . ALA A 1 100 ? 15.279 0.380 -20.748 1.00 86.38 100 ALA A CA 1
ATOM 767 C C . ALA A 1 100 ? 15.322 -0.204 -19.323 1.00 86.38 100 ALA A C 1
ATOM 769 O O . ALA A 1 100 ? 14.281 -0.384 -18.683 1.00 86.38 100 ALA A O 1
ATOM 770 N N . HIS A 1 101 ? 16.516 -0.450 -18.776 1.00 88.56 101 HIS A N 1
ATOM 771 C CA . HIS A 1 101 ? 16.670 -0.892 -17.389 1.00 88.56 101 HIS A CA 1
ATOM 772 C C . HIS A 1 101 ? 16.166 0.143 -16.373 1.00 88.56 101 HIS A C 1
ATOM 774 O O . HIS A 1 101 ? 15.458 -0.224 -15.430 1.00 88.56 101 HIS A O 1
ATOM 780 N N . LEU A 1 102 ? 16.496 1.424 -16.558 1.00 90.00 102 LEU A N 1
ATOM 781 C CA . LEU A 1 102 ? 16.061 2.505 -15.668 1.00 90.00 102 LEU A CA 1
ATOM 782 C C . LEU A 1 102 ? 14.541 2.676 -15.678 1.00 90.00 102 LEU A C 1
ATOM 784 O O . LEU A 1 102 ? 13.927 2.759 -14.614 1.00 90.00 102 LEU A O 1
ATOM 788 N N . VAL A 1 103 ? 13.932 2.657 -16.863 1.00 86.12 103 VAL A N 1
ATOM 789 C CA . VAL A 1 103 ? 12.478 2.715 -17.040 1.00 86.12 103 VAL A CA 1
ATOM 790 C C . VAL A 1 103 ? 11.791 1.566 -16.303 1.00 86.12 103 VAL A C 1
ATOM 792 O O . VAL A 1 103 ? 10.901 1.797 -15.483 1.00 86.12 103 VAL A O 1
ATOM 795 N N . ASN A 1 104 ? 12.245 0.329 -16.517 1.00 86.06 104 ASN A N 1
ATOM 796 C CA . ASN A 1 104 ? 11.682 -0.840 -15.841 1.00 86.06 104 ASN A CA 1
ATOM 797 C C . ASN A 1 104 ? 11.814 -0.739 -14.316 1.00 86.06 104 ASN A C 1
ATOM 799 O O . ASN A 1 104 ? 10.885 -1.072 -13.571 1.00 86.06 104 ASN A O 1
ATOM 803 N N . ARG A 1 105 ? 12.956 -0.241 -13.825 1.00 92.44 105 ARG A N 1
ATOM 804 C CA . ARG A 1 105 ? 13.164 -0.026 -12.390 1.00 92.44 105 ARG A CA 1
ATOM 805 C C . ARG A 1 105 ? 12.213 1.032 -11.834 1.00 92.44 105 ARG A C 1
ATOM 807 O O . ARG A 1 105 ? 11.657 0.812 -10.759 1.00 92.44 105 ARG A O 1
ATOM 814 N N . ALA A 1 106 ? 12.008 2.132 -12.554 1.00 87.50 106 ALA A N 1
ATOM 815 C CA . ALA A 1 106 ? 11.082 3.190 -12.169 1.00 87.50 106 ALA A CA 1
ATOM 816 C C . ALA A 1 106 ? 9.634 2.680 -12.105 1.00 87.50 106 ALA A C 1
ATOM 818 O O . ALA A 1 106 ? 8.951 2.915 -11.110 1.00 87.50 106 ALA A O 1
ATOM 819 N N . MET A 1 107 ? 9.192 1.904 -13.101 1.00 86.38 107 MET A N 1
ATOM 820 C CA . MET A 1 107 ? 7.857 1.292 -13.103 1.00 86.38 107 MET A CA 1
ATOM 821 C C . MET A 1 107 ? 7.666 0.341 -11.915 1.00 86.38 107 MET A C 1
ATOM 823 O O . MET A 1 107 ? 6.639 0.387 -11.239 1.00 86.38 107 MET A O 1
ATOM 827 N N . LYS A 1 108 ? 8.676 -0.482 -11.603 1.00 90.56 108 LYS A N 1
ATOM 828 C CA . LYS A 1 108 ? 8.638 -1.366 -10.430 1.00 90.56 108 LYS A CA 1
ATOM 829 C C . LYS A 1 108 ? 8.500 -0.580 -9.122 1.00 90.56 108 LYS A C 1
ATOM 831 O O . LYS A 1 108 ? 7.654 -0.924 -8.302 1.00 90.56 108 LYS A O 1
ATOM 836 N N . LEU A 1 109 ? 9.291 0.479 -8.944 1.00 93.31 109 LEU A N 1
ATOM 837 C CA . LEU A 1 109 ? 9.220 1.338 -7.756 1.00 93.31 109 LEU A CA 1
ATOM 838 C C . LEU A 1 109 ? 7.865 2.043 -7.634 1.00 93.31 109 LEU A C 1
ATOM 840 O O . LEU A 1 109 ? 7.337 2.168 -6.533 1.00 93.31 109 LEU A O 1
ATOM 844 N N . TRP A 1 110 ? 7.285 2.478 -8.752 1.00 90.25 110 TRP A N 1
ATOM 845 C CA . TRP A 1 110 ? 5.966 3.105 -8.757 1.00 90.25 110 TRP A CA 1
ATOM 846 C C . TRP A 1 110 ? 4.870 2.130 -8.305 1.00 90.25 110 TRP A C 1
ATOM 848 O O . TRP A 1 110 ? 4.030 2.487 -7.480 1.00 90.25 110 TRP A O 1
ATOM 858 N N . ASN A 1 111 ? 4.928 0.877 -8.764 1.00 87.06 111 ASN A N 1
ATOM 859 C CA . ASN A 1 111 ? 4.011 -0.173 -8.316 1.00 87.06 111 ASN A CA 1
ATOM 860 C C . ASN A 1 111 ? 4.175 -0.485 -6.821 1.00 87.06 111 ASN A C 1
ATOM 862 O O . ASN A 1 111 ? 3.182 -0.555 -6.101 1.00 87.06 111 ASN A O 1
ATOM 866 N N . GLU A 1 112 ? 5.414 -0.630 -6.340 1.00 93.75 112 GLU A N 1
ATOM 867 C CA . GLU A 1 112 ? 5.706 -0.826 -4.910 1.00 93.75 112 GLU A CA 1
ATOM 868 C C . GLU A 1 112 ? 5.156 0.339 -4.067 1.00 93.75 112 GLU A C 1
ATOM 870 O O . GLU A 1 112 ? 4.501 0.120 -3.047 1.00 93.75 112 GLU A O 1
ATOM 875 N N . TYR A 1 113 ? 5.340 1.579 -4.529 1.00 91.75 113 TYR A N 1
ATOM 876 C CA . TYR A 1 113 ? 4.796 2.769 -3.877 1.00 91.75 113 TYR A CA 1
ATOM 877 C C . TYR A 1 113 ? 3.260 2.771 -3.836 1.00 91.75 113 TYR A C 1
ATOM 879 O O . TYR A 1 113 ? 2.668 3.084 -2.802 1.00 91.75 113 TYR A O 1
ATOM 887 N N . ALA A 1 114 ? 2.602 2.394 -4.935 1.00 91.44 114 ALA A N 1
ATOM 888 C CA . ALA A 1 114 ? 1.146 2.311 -5.001 1.00 91.44 114 ALA A CA 1
ATOM 889 C C . ALA A 1 114 ? 0.581 1.259 -4.028 1.00 91.44 114 ALA A C 1
ATOM 891 O O . ALA A 1 114 ? -0.423 1.514 -3.358 1.00 91.44 114 ALA A O 1
ATOM 892 N N . VAL A 1 115 ? 1.243 0.102 -3.908 1.00 94.31 115 VAL A N 1
ATOM 893 C CA . VAL A 1 115 ? 0.888 -0.936 -2.926 1.00 94.31 115 VAL A CA 1
ATOM 894 C C . VAL A 1 115 ? 1.029 -0.397 -1.503 1.00 94.31 115 VAL A C 1
ATOM 896 O O . VAL A 1 115 ? 0.068 -0.458 -0.734 1.00 94.31 115 VAL A O 1
ATOM 899 N N . LEU A 1 116 ? 2.168 0.219 -1.179 1.00 95.56 116 LEU A N 1
ATOM 900 C CA . LEU A 1 116 ? 2.425 0.768 0.152 1.00 95.56 116 LEU A CA 1
ATOM 901 C C . LEU A 1 116 ? 1.397 1.842 0.548 1.00 95.56 116 LEU A C 1
ATOM 903 O O . LEU A 1 116 ? 0.944 1.898 1.692 1.00 95.56 116 LEU A O 1
ATOM 907 N N . LEU A 1 117 ? 0.977 2.683 -0.402 1.00 95.56 117 LEU A N 1
ATOM 908 C CA . LEU A 1 117 ? -0.054 3.694 -0.170 1.00 95.56 117 LEU A CA 1
ATOM 909 C C . LEU A 1 117 ? -1.411 3.064 0.188 1.00 95.56 117 LEU A C 1
ATOM 911 O O . LEU A 1 117 ? -2.127 3.574 1.058 1.00 95.56 117 LEU A O 1
ATOM 915 N N . ASN A 1 118 ? -1.765 1.956 -0.466 1.00 93.12 118 ASN A N 1
ATOM 916 C CA . ASN A 1 118 ? -2.991 1.218 -0.172 1.00 93.12 118 ASN A CA 1
ATOM 917 C C . ASN A 1 118 ? -2.932 0.557 1.209 1.00 93.12 118 ASN A C 1
ATOM 919 O O . ASN A 1 118 ? -3.883 0.689 1.980 1.00 93.12 118 ASN A O 1
ATOM 923 N N . GLU A 1 119 ? -1.818 -0.089 1.551 1.00 96.31 119 GLU A N 1
ATOM 924 C CA . GLU A 1 119 ? -1.604 -0.692 2.872 1.00 96.31 119 GLU A CA 1
ATOM 925 C C . GLU A 1 119 ? -1.695 0.352 3.987 1.00 96.31 119 GLU A C 1
ATOM 927 O O . GLU A 1 119 ? -2.449 0.178 4.946 1.00 96.31 119 GLU A O 1
ATOM 932 N N . HIS A 1 120 ? -1.021 1.492 3.818 1.00 96.19 120 HIS A N 1
ATOM 933 C CA . HIS A 1 120 ? -1.090 2.600 4.765 1.00 96.19 120 HIS A CA 1
ATOM 934 C C . HIS A 1 120 ? -2.528 3.116 4.937 1.00 96.19 120 HIS A C 1
ATOM 936 O O . HIS A 1 120 ? -2.981 3.382 6.054 1.00 96.19 120 HIS A O 1
ATOM 942 N N . SER A 1 121 ? -3.290 3.231 3.842 1.00 95.25 121 SER A N 1
ATOM 943 C CA . SER A 1 121 ? -4.699 3.623 3.922 1.00 95.25 121 SER A CA 1
ATOM 944 C C . SER A 1 121 ? -5.556 2.593 4.661 1.00 95.25 121 SER A C 1
ATOM 946 O O . SER A 1 121 ? -6.504 2.996 5.339 1.00 95.25 121 SER A O 1
ATOM 948 N N . SER A 1 122 ? -5.276 1.299 4.513 1.00 96.12 122 SER A N 1
ATOM 949 C CA . SER A 1 122 ? -5.998 0.228 5.207 1.00 96.12 122 SER A CA 1
ATOM 950 C C . SER A 1 122 ? -5.693 0.235 6.704 1.00 96.12 122 SER A C 1
ATOM 952 O O . SER A 1 122 ? -6.625 0.286 7.506 1.00 96.12 122 SER A O 1
ATOM 954 N N . LEU A 1 123 ? -4.413 0.326 7.080 1.00 97.75 123 LEU A N 1
ATOM 955 C CA . LEU A 1 123 ? -3.980 0.431 8.479 1.00 97.75 123 LEU A CA 1
ATOM 956 C C . LEU A 1 123 ? -4.580 1.656 9.179 1.00 97.75 123 LEU A C 1
ATOM 958 O O . LEU A 1 123 ? -5.021 1.578 10.323 1.00 97.75 123 LEU A O 1
ATOM 962 N N . SER A 1 124 ? -4.666 2.794 8.487 1.00 97.69 124 SER A N 1
ATOM 963 C CA . SER A 1 124 ? -5.298 3.999 9.034 1.00 97.69 124 SER A CA 1
ATOM 964 C C . SER A 1 124 ? -6.789 3.793 9.359 1.00 97.69 124 SER A C 1
ATOM 966 O O . SER A 1 124 ? -7.274 4.256 10.400 1.00 97.69 124 SER A O 1
ATOM 968 N N . LYS A 1 125 ? -7.520 3.063 8.504 1.00 97.38 125 LYS A N 1
ATOM 969 C CA . LYS A 1 125 ? -8.932 2.716 8.742 1.00 97.38 125 LYS A CA 1
ATOM 970 C C . LYS A 1 125 ? -9.082 1.752 9.913 1.00 97.38 125 LYS A C 1
ATOM 972 O O . LYS A 1 125 ? -9.948 1.969 10.758 1.00 97.38 125 LYS A O 1
ATOM 977 N N . GLU A 1 126 ? -8.236 0.730 9.977 1.00 98.19 126 GLU A N 1
ATOM 978 C CA . GLU A 1 126 ? -8.228 -0.246 11.068 1.00 98.19 126 GLU A CA 1
ATOM 979 C C . GLU A 1 126 ? -7.957 0.431 12.414 1.00 98.19 126 GLU A C 1
ATOM 981 O O . GLU A 1 126 ? -8.742 0.286 13.350 1.00 98.19 126 GLU A O 1
ATOM 986 N N . ASN A 1 127 ? -6.931 1.282 12.484 1.00 97.88 127 ASN A N 1
ATOM 987 C CA . ASN A 1 127 ? -6.596 2.017 13.701 1.00 97.88 127 ASN A CA 1
ATOM 988 C C . ASN A 1 127 ? -7.745 2.940 14.156 1.00 97.88 127 ASN A C 1
ATOM 990 O O . ASN A 1 127 ? -8.054 3.046 15.343 1.00 97.88 127 ASN A O 1
ATOM 994 N N . SER A 1 128 ? -8.445 3.564 13.202 1.00 97.62 128 SER A N 1
ATOM 995 C CA . SER A 1 128 ? -9.644 4.361 13.494 1.00 97.62 128 SER A CA 1
ATOM 996 C C . SER A 1 128 ? -10.796 3.508 14.040 1.00 97.62 128 SER A C 1
ATOM 998 O O . SER A 1 128 ? -11.553 3.974 14.892 1.00 97.62 128 SER A O 1
ATOM 1000 N N . SER A 1 129 ? -10.946 2.269 13.561 1.00 98.12 129 SER A N 1
ATOM 1001 C CA . SER A 1 129 ? -11.946 1.320 14.065 1.00 98.12 129 SER A CA 1
ATOM 1002 C C . SER A 1 129 ? -11.625 0.880 15.493 1.00 98.12 129 SER A C 1
ATOM 1004 O O . SER A 1 129 ? -12.479 0.998 16.371 1.00 98.12 129 SER A O 1
ATOM 1006 N N . LEU A 1 130 ? -10.377 0.478 15.750 1.00 98.44 130 LEU A N 1
ATOM 1007 C CA . LEU A 1 130 ? -9.906 0.081 17.081 1.00 98.44 130 LEU A CA 1
ATOM 1008 C C . LEU A 1 130 ? -10.053 1.214 18.104 1.00 98.44 130 LEU A C 1
ATOM 1010 O O . LEU A 1 130 ? -10.453 0.988 19.244 1.00 98.44 130 LEU A O 1
ATOM 1014 N N . SER A 1 131 ? -9.793 2.460 17.700 1.00 98.25 131 SER A N 1
ATOM 1015 C CA . SER A 1 131 ? -10.002 3.625 18.565 1.00 98.25 131 SER A CA 1
ATOM 1016 C C . SER A 1 131 ? -11.471 3.788 18.985 1.00 98.25 131 SER A C 1
ATOM 1018 O O . SER A 1 131 ? -11.755 4.040 20.159 1.00 98.25 131 SER A O 1
ATOM 1020 N N . LYS A 1 132 ? -12.419 3.586 18.058 1.00 98.12 132 LYS A N 1
ATOM 1021 C CA . LYS A 1 132 ? -13.862 3.630 18.358 1.00 98.12 132 LYS A CA 1
ATOM 1022 C C . LYS A 1 132 ? -14.288 2.499 19.290 1.00 98.12 132 LYS A C 1
ATOM 1024 O O . LYS A 1 132 ? -15.069 2.736 20.209 1.00 98.12 132 LYS A O 1
ATOM 1029 N N . GLU A 1 133 ? -13.777 1.294 19.065 1.00 98.25 133 GLU A N 1
ATOM 1030 C CA . GLU A 1 133 ? -14.058 0.134 19.911 1.00 98.25 133 GLU A CA 1
ATOM 1031 C C . GLU A 1 133 ? -13.557 0.354 21.343 1.00 98.25 133 GLU A C 1
ATOM 1033 O O . GLU A 1 133 ? -14.324 0.206 22.295 1.00 98.25 133 GLU A O 1
ATOM 1038 N N . ASN A 1 134 ? -12.320 0.835 21.497 1.00 98.19 134 ASN A N 1
ATOM 1039 C CA . ASN A 1 134 ? -11.756 1.184 22.800 1.00 98.19 134 ASN A CA 1
ATOM 1040 C C . ASN A 1 134 ? -12.601 2.231 23.537 1.00 98.19 134 ASN A C 1
ATOM 1042 O O . ASN A 1 134 ? -12.880 2.073 24.726 1.00 98.19 134 ASN A O 1
ATOM 1046 N N . LEU A 1 135 ? -13.055 3.281 22.844 1.00 98.44 135 LEU A N 1
ATOM 1047 C CA . LEU A 1 135 ? -13.931 4.287 23.448 1.00 98.44 135 LEU A CA 1
ATOM 1048 C C . LEU A 1 135 ? -15.267 3.679 23.908 1.00 98.44 135 LEU A C 1
ATOM 1050 O O . LEU A 1 135 ? -15.771 4.023 24.979 1.00 98.44 135 LEU A O 1
ATOM 1054 N N . SER A 1 136 ? -15.827 2.756 23.124 1.00 98.31 136 SER A N 1
ATOM 1055 C CA . SER A 1 136 ? -17.053 2.036 23.479 1.00 98.31 136 SER A CA 1
ATOM 1056 C C . SER A 1 136 ? -16.866 1.193 24.744 1.00 98.31 136 SER A C 1
ATOM 1058 O O . SER A 1 136 ? -17.672 1.296 25.671 1.00 98.31 136 SER A O 1
ATOM 1060 N N . MET A 1 137 ? -15.758 0.450 24.846 1.00 98.31 137 MET A N 1
ATOM 1061 C CA . MET A 1 137 ? -15.430 -0.329 26.046 1.00 98.31 137 MET A CA 1
ATOM 1062 C C . MET A 1 137 ? -15.240 0.551 27.287 1.00 98.31 137 MET A C 1
ATOM 1064 O O . MET A 1 137 ? -15.745 0.226 28.363 1.00 98.31 137 MET A O 1
ATOM 1068 N N . VAL A 1 138 ? -14.561 1.696 27.154 1.00 98.50 138 VAL A N 1
ATOM 1069 C CA . VAL A 1 138 ? -14.412 2.666 28.254 1.00 98.50 138 VAL A CA 1
ATOM 1070 C C . VAL A 1 138 ? -15.781 3.155 28.739 1.00 98.50 138 VAL A C 1
ATOM 1072 O O . VAL A 1 138 ? -16.029 3.200 29.946 1.00 98.50 138 VAL A O 1
ATOM 1075 N N . ASN A 1 139 ? -16.697 3.459 27.817 1.00 98.12 139 ASN A N 1
ATOM 1076 C CA . ASN A 1 139 ? -18.053 3.882 28.163 1.00 98.12 139 ASN A CA 1
ATOM 1077 C C . ASN A 1 139 ? -18.850 2.773 28.866 1.00 98.12 139 ASN A C 1
ATOM 1079 O O . ASN A 1 139 ? -19.518 3.044 29.866 1.00 98.12 139 ASN A O 1
ATOM 1083 N N . GLN A 1 140 ? -18.762 1.529 28.389 1.00 98.38 140 GLN A N 1
ATOM 1084 C CA . GLN A 1 140 ? -19.410 0.379 29.029 1.00 98.38 140 GLN A CA 1
ATOM 1085 C C . GLN A 1 140 ? -18.894 0.159 30.455 1.00 98.38 140 GLN A C 1
ATOM 1087 O O . GLN A 1 140 ? -19.695 0.046 31.385 1.00 98.38 140 GLN A O 1
ATOM 1092 N N . ASN A 1 141 ? -17.575 0.198 30.658 1.00 98.19 141 ASN A N 1
ATOM 1093 C CA . ASN A 1 141 ? -16.972 0.091 31.989 1.00 98.19 141 ASN A CA 1
ATOM 1094 C C . ASN A 1 141 ? -17.415 1.228 32.921 1.00 98.19 141 ASN A C 1
ATOM 1096 O O . ASN A 1 141 ? -17.686 1.002 34.105 1.00 98.19 141 ASN A O 1
ATOM 1100 N N . GLY A 1 142 ? -17.542 2.448 32.393 1.00 98.44 142 GLY A N 1
ATOM 1101 C CA . GLY A 1 142 ? -18.087 3.583 33.135 1.00 98.44 142 GLY A CA 1
ATOM 1102 C C . GLY A 1 142 ? -19.532 3.352 33.595 1.00 98.44 142 GLY A C 1
ATOM 1103 O O . GLY A 1 142 ? -19.870 3.658 34.741 1.00 98.44 142 GLY A O 1
ATOM 1104 N N . SER A 1 143 ? -20.377 2.776 32.738 1.00 98.38 143 SER A N 1
ATOM 1105 C CA . SER A 1 143 ? -21.764 2.424 33.077 1.00 98.38 143 SER A CA 1
ATOM 1106 C C . SER A 1 143 ? -21.844 1.324 34.138 1.00 98.38 143 SER A C 1
ATOM 1108 O O . SER A 1 143 ? -22.534 1.512 35.139 1.00 98.38 143 SER A O 1
ATOM 1110 N N . LEU A 1 144 ? -21.070 0.243 33.992 1.00 98.50 144 LEU A N 1
ATOM 1111 C CA . LEU A 1 144 ? -20.998 -0.839 34.986 1.00 98.50 144 LEU A CA 1
ATOM 1112 C C . LEU A 1 144 ? -20.525 -0.334 36.355 1.00 98.50 144 LEU A C 1
ATOM 1114 O O . LEU A 1 144 ? -21.042 -0.732 37.398 1.00 98.50 144 LEU A O 1
ATOM 1118 N N . THR A 1 145 ? -19.572 0.601 36.372 1.00 98.56 145 THR A N 1
ATOM 1119 C CA . THR A 1 145 ? -19.108 1.231 37.615 1.00 98.56 145 THR A CA 1
ATOM 1120 C C . THR A 1 145 ? -20.239 1.993 38.313 1.00 98.56 145 THR A C 1
ATOM 1122 O O . THR A 1 145 ? -20.404 1.880 39.529 1.00 98.56 145 THR A O 1
ATOM 1125 N N . LYS A 1 146 ? -21.053 2.748 37.561 1.00 98.31 146 LYS A N 1
ATOM 1126 C CA . LYS A 1 146 ? -22.211 3.474 38.114 1.00 98.31 146 LYS A CA 1
ATOM 1127 C C . LYS A 1 146 ? -23.266 2.523 38.676 1.00 98.31 146 LYS A C 1
ATOM 1129 O O . LYS A 1 146 ? -23.791 2.782 39.758 1.00 98.31 146 LYS A O 1
ATOM 1134 N N . GLU A 1 147 ? -23.549 1.436 37.967 1.00 98.56 147 GLU A N 1
ATOM 1135 C CA . GLU A 1 147 ? -24.488 0.406 38.409 1.00 98.56 147 GLU A CA 1
ATOM 1136 C C . GLU A 1 147 ? -24.022 -0.251 39.715 1.00 98.56 147 GLU A C 1
ATOM 1138 O O . GLU A 1 147 ? -24.770 -0.270 40.694 1.00 98.56 147 GLU A O 1
ATOM 1143 N N . ASN A 1 148 ? -22.751 -0.655 39.794 1.00 98.44 148 ASN A N 1
ATOM 1144 C CA . ASN A 1 148 ? -22.164 -1.210 41.017 1.00 98.44 148 ASN A CA 1
ATOM 1145 C C . ASN A 1 148 ? -22.286 -0.250 42.211 1.00 98.44 148 ASN A C 1
ATOM 1147 O O . ASN A 1 148 ? -22.646 -0.663 43.315 1.00 98.44 148 ASN A O 1
ATOM 1151 N N . ILE A 1 149 ? -22.039 1.048 42.004 1.00 98.56 149 ILE A N 1
ATOM 1152 C CA . ILE A 1 149 ? -22.226 2.065 43.049 1.00 98.56 149 ILE A CA 1
ATOM 1153 C C . ILE A 1 149 ? -23.695 2.148 43.490 1.00 98.56 149 ILE A C 1
ATOM 1155 O O . ILE A 1 149 ? -23.962 2.304 44.683 1.00 98.56 149 ILE A O 1
ATOM 1159 N N . SER A 1 150 ? -24.648 2.051 42.560 1.00 98.44 150 SER A N 1
ATOM 1160 C CA . SER A 1 150 ? -26.081 2.041 42.876 1.00 98.44 150 SER A CA 1
ATOM 1161 C C . SER A 1 150 ? -26.462 0.834 43.738 1.00 98.44 150 SER A C 1
ATOM 1163 O O . SER A 1 150 ? -27.060 1.005 44.801 1.00 98.44 150 SER A O 1
ATOM 1165 N N . ILE A 1 151 ? -26.021 -0.365 43.348 1.00 98.44 151 ILE A N 1
ATOM 1166 C CA . ILE A 1 151 ? -26.251 -1.614 44.091 1.00 98.44 151 ILE A CA 1
ATOM 1167 C C . ILE A 1 151 ? -25.653 -1.541 45.505 1.00 98.44 151 ILE A C 1
ATOM 1169 O O . ILE A 1 151 ? -26.275 -1.962 46.481 1.00 98.44 151 ILE A O 1
ATOM 1173 N N . LEU A 1 152 ? -24.453 -0.974 45.662 1.00 98.56 152 LEU A N 1
ATOM 1174 C CA . LEU A 1 152 ? -23.840 -0.784 46.981 1.00 98.56 152 LEU A CA 1
ATOM 1175 C C . LEU A 1 152 ? -24.655 0.162 47.877 1.00 98.56 152 LEU A C 1
ATOM 1177 O O . LEU A 1 152 ? -24.773 -0.085 49.082 1.00 98.56 152 LEU A O 1
ATOM 1181 N N . LYS A 1 153 ? -25.235 1.227 47.308 1.00 98.31 153 LYS A N 1
ATOM 1182 C CA . LYS A 1 153 ? -26.118 2.145 48.047 1.00 98.31 153 LYS A CA 1
ATOM 1183 C C . LYS A 1 153 ? -27.395 1.444 48.497 1.00 98.31 153 LYS A C 1
ATOM 1185 O O . LYS A 1 153 ? -27.755 1.564 49.666 1.00 98.31 153 LYS A O 1
ATOM 1190 N N . GLU A 1 154 ? -28.035 0.692 47.609 1.00 98.44 154 GLU A N 1
ATOM 1191 C CA . GLU A 1 154 ? -29.245 -0.073 47.921 1.00 98.44 154 GLU A CA 1
ATOM 1192 C C . GLU A 1 154 ? -28.987 -1.104 49.025 1.00 98.44 154 GLU A C 1
ATOM 1194 O O . GLU A 1 154 ? -29.680 -1.114 50.042 1.00 98.44 154 GLU A O 1
ATOM 1199 N N . ASN A 1 155 ? -27.905 -1.877 48.911 1.00 98.31 155 ASN A N 1
ATOM 1200 C CA . ASN A 1 155 ? -27.489 -2.823 49.946 1.00 98.31 155 ASN A CA 1
ATOM 1201 C C . ASN A 1 155 ? -27.241 -2.150 51.305 1.00 98.31 155 ASN A C 1
ATOM 1203 O O . ASN A 1 155 ? -27.543 -2.722 52.354 1.00 98.31 155 ASN A O 1
ATOM 1207 N N . SER A 1 156 ? -26.684 -0.936 51.317 1.00 98.31 156 SER A N 1
ATOM 1208 C CA . SER A 1 156 ? -26.498 -0.162 52.550 1.00 98.31 156 SER A CA 1
ATOM 1209 C C . SER A 1 156 ? -27.836 0.250 53.173 1.00 98.31 156 SER A C 1
ATOM 1211 O O . SER A 1 156 ? -28.008 0.140 54.389 1.00 98.31 156 SER A O 1
ATOM 1213 N N . SER A 1 157 ? -28.804 0.667 52.353 1.00 98.25 157 SER A N 1
ATOM 1214 C CA . SER A 1 157 ? -30.165 0.985 52.801 1.00 98.25 157 SER A CA 1
ATOM 1215 C C . SER A 1 157 ? -30.879 -0.241 53.374 1.00 98.25 157 SER A C 1
ATOM 1217 O O . SER A 1 157 ? -31.363 -0.174 54.503 1.00 98.25 157 SER A O 1
ATOM 1219 N N . LEU A 1 158 ? -30.843 -1.382 52.676 1.00 98.38 158 LEU A N 1
ATOM 1220 C CA . LEU A 1 158 ? -31.442 -2.639 53.144 1.00 98.38 158 LEU A CA 1
ATOM 1221 C C . LEU A 1 158 ? -30.844 -3.106 54.479 1.00 98.38 158 LEU A C 1
ATOM 1223 O O . LEU A 1 158 ? -31.564 -3.551 55.372 1.00 98.38 158 LEU A O 1
ATOM 1227 N N . LYS A 1 159 ? -29.527 -2.951 54.675 1.00 98.38 159 LYS A N 1
ATOM 1228 C CA . LYS A 1 159 ? -28.884 -3.245 55.968 1.00 98.38 159 LYS A CA 1
ATOM 1229 C C . LYS A 1 159 ? -29.434 -2.374 57.100 1.00 98.38 159 LYS A C 1
ATOM 1231 O O . LYS A 1 159 ? -29.649 -2.882 58.199 1.00 98.38 159 LYS A O 1
ATOM 1236 N N . LYS A 1 160 ? -29.663 -1.079 56.856 1.00 98.06 160 LYS A N 1
ATOM 1237 C CA . LYS A 1 160 ? -30.235 -0.164 57.861 1.00 98.06 160 LYS A CA 1
ATOM 1238 C C . LYS A 1 160 ? -31.671 -0.540 58.212 1.00 98.06 160 LYS A C 1
ATOM 1240 O O . LYS A 1 160 ? -32.012 -0.561 59.393 1.00 98.06 160 LYS A O 1
ATOM 1245 N N . GLU A 1 161 ? -32.480 -0.863 57.210 1.00 98.19 161 GLU A N 1
ATOM 1246 C CA . GLU A 1 161 ? -33.860 -1.308 57.402 1.00 98.19 161 GLU A CA 1
ATOM 1247 C C . GLU A 1 161 ? -33.919 -2.596 58.230 1.00 98.19 161 GLU A C 1
ATOM 1249 O O . GLU A 1 161 ? -34.624 -2.653 59.236 1.00 98.19 161 GLU A O 1
ATOM 1254 N N . ASN A 1 162 ? -33.082 -3.582 57.902 1.00 98.19 162 ASN A N 1
ATOM 1255 C CA . ASN A 1 162 ? -33.015 -4.839 58.644 1.00 98.19 162 ASN A CA 1
ATOM 1256 C C . ASN A 1 162 ? -32.623 -4.620 60.123 1.00 98.19 162 ASN A C 1
ATOM 1258 O O . ASN A 1 162 ? -33.230 -5.186 61.031 1.00 98.19 162 ASN A O 1
ATOM 1262 N N . ILE A 1 163 ? -31.671 -3.717 60.399 1.00 98.38 163 ILE A N 1
ATOM 1263 C CA . ILE A 1 163 ? -31.335 -3.312 61.778 1.00 98.38 163 ILE A CA 1
ATOM 1264 C C . ILE A 1 163 ? -32.543 -2.678 62.486 1.00 98.38 163 ILE A C 1
ATOM 1266 O O . ILE A 1 163 ? -32.753 -2.932 63.674 1.00 98.38 163 ILE A O 1
ATOM 1270 N N . SER A 1 164 ? -33.330 -1.855 61.789 1.00 98.06 164 SER A N 1
ATOM 1271 C CA . SER A 1 164 ? -34.543 -1.241 62.345 1.00 98.06 164 SER A CA 1
ATOM 1272 C C . SER A 1 164 ? -35.584 -2.298 62.724 1.00 98.06 164 SER A C 1
ATOM 1274 O O . SER A 1 164 ? -36.051 -2.314 63.862 1.00 98.06 164 SER A O 1
ATOM 1276 N N . ILE A 1 165 ? -35.858 -3.244 61.821 1.00 98.06 165 ILE A N 1
ATOM 1277 C CA . ILE A 1 165 ? -36.787 -4.361 62.049 1.00 98.06 165 ILE A CA 1
ATOM 1278 C C . ILE A 1 165 ? -36.337 -5.220 63.240 1.00 98.06 165 ILE A C 1
ATOM 1280 O O . ILE A 1 165 ? -37.149 -5.615 64.079 1.00 98.06 165 ILE A O 1
ATOM 1284 N N . LEU A 1 166 ? -35.035 -5.498 63.373 1.00 98.19 166 LEU A N 1
ATOM 1285 C CA . LEU A 1 166 ? -34.497 -6.244 64.517 1.00 98.19 166 LEU A CA 1
ATOM 1286 C C . LEU A 1 166 ? -34.703 -5.509 65.852 1.00 98.19 166 LEU A C 1
ATOM 1288 O O . LEU A 1 166 ? -35.000 -6.149 66.869 1.00 98.19 166 LEU A O 1
ATOM 1292 N N . LYS A 1 167 ? -34.566 -4.177 65.866 1.00 97.62 167 LYS A N 1
ATOM 1293 C CA . LYS A 1 167 ? -34.839 -3.353 67.055 1.00 97.62 167 LYS A CA 1
ATOM 1294 C C . LYS A 1 167 ? -36.318 -3.385 67.431 1.00 97.62 167 LYS A C 1
ATOM 1296 O O . LYS A 1 167 ? -36.629 -3.596 68.602 1.00 97.62 167 LYS A O 1
ATOM 1301 N N . GLU A 1 168 ? -37.208 -3.234 66.456 1.00 97.75 168 GLU A N 1
ATOM 1302 C CA . GLU A 1 168 ? -38.657 -3.289 66.665 1.00 97.75 168 GLU A CA 1
ATOM 1303 C C . GLU A 1 168 ? -39.094 -4.655 67.208 1.00 97.75 168 GLU A C 1
ATOM 1305 O O . GLU A 1 168 ? -39.714 -4.729 68.268 1.00 97.75 168 GLU A O 1
ATOM 1310 N N . ASN A 1 169 ? -38.651 -5.746 66.578 1.00 97.44 169 ASN A N 1
ATOM 1311 C CA . ASN A 1 169 ? -38.903 -7.106 67.059 1.00 97.44 169 ASN A CA 1
ATOM 1312 C C . ASN A 1 169 ? -38.407 -7.325 68.496 1.00 97.44 169 ASN A C 1
ATOM 1314 O O . ASN A 1 169 ? -39.059 -8.000 69.296 1.00 97.44 169 ASN A O 1
ATOM 1318 N N . SER A 1 170 ? -37.252 -6.757 68.847 1.00 97.25 170 SER A N 1
ATOM 1319 C CA . SER A 1 170 ? -36.727 -6.827 70.214 1.00 97.25 170 SER A CA 1
ATOM 1320 C C . SER A 1 170 ? -37.604 -6.056 71.205 1.00 97.25 170 SER A C 1
ATOM 1322 O O . SER A 1 170 ? -37.787 -6.512 72.333 1.00 97.25 170 SER A O 1
ATOM 1324 N N . SER A 1 171 ? -38.161 -4.913 70.794 1.00 97.06 171 SER A N 1
ATOM 1325 C CA . SER A 1 171 ? -39.106 -4.132 71.599 1.00 97.06 171 SER A CA 1
ATOM 1326 C C . SER A 1 171 ? -40.416 -4.890 71.819 1.00 97.06 171 SER A C 1
ATOM 1328 O O . SER A 1 171 ? -40.823 -5.078 72.965 1.00 97.06 171 SER A O 1
ATOM 1330 N N . LEU A 1 172 ? -41.009 -5.433 70.752 1.00 97.12 172 LEU A N 1
ATOM 1331 C CA . LEU A 1 172 ? -42.243 -6.225 70.816 1.00 97.12 172 LEU A CA 1
ATOM 1332 C C . LEU A 1 172 ? -42.095 -7.458 71.718 1.00 97.12 172 LEU A C 1
ATOM 1334 O O . LEU A 1 172 ? -42.982 -7.763 72.512 1.00 97.12 172 LEU A O 1
ATOM 1338 N N . LYS A 1 173 ? -40.947 -8.149 71.674 1.00 96.94 173 LYS A N 1
ATOM 1339 C CA . LYS A 1 173 ? -40.663 -9.271 72.590 1.00 96.94 173 LYS A CA 1
ATOM 1340 C C . LYS A 1 173 ? -40.643 -8.841 74.058 1.00 96.94 173 LYS A C 1
ATOM 1342 O O . LYS A 1 173 ? -41.151 -9.574 74.911 1.00 96.94 173 LYS A O 1
ATOM 1347 N N . LYS A 1 174 ? -40.060 -7.678 74.368 1.00 96.25 174 LYS A N 1
ATOM 1348 C CA . LYS A 1 174 ? -40.050 -7.130 75.736 1.00 96.25 174 LYS A CA 1
ATOM 1349 C C . LYS A 1 174 ? -41.462 -6.788 76.194 1.00 96.25 174 LYS A C 1
ATOM 1351 O O . LYS A 1 174 ? -41.849 -7.189 77.286 1.00 96.25 174 LYS A O 1
ATOM 1356 N N . GLU A 1 175 ? -42.231 -6.115 75.346 1.00 96.25 175 GLU A N 1
ATOM 1357 C CA . GLU A 1 175 ? -43.619 -5.745 75.618 1.00 96.25 175 GLU A CA 1
ATOM 1358 C C . GLU A 1 175 ? -44.504 -6.980 75.849 1.00 96.25 175 GLU A C 1
ATOM 1360 O O . GLU A 1 175 ? -45.186 -7.076 76.868 1.00 96.25 175 GLU A O 1
ATOM 1365 N N . HIS A 1 176 ? -44.410 -7.989 74.979 1.00 96.06 176 HIS A N 1
ATOM 1366 C CA . HIS A 1 176 ? -45.115 -9.259 75.150 1.00 96.06 176 HIS A CA 1
ATOM 1367 C C . HIS A 1 176 ? -44.748 -9.948 76.475 1.00 96.06 176 HIS A C 1
ATOM 1369 O O . HIS A 1 176 ? -45.618 -10.442 77.194 1.00 96.06 176 HIS A O 1
ATOM 1375 N N . THR A 1 177 ? -43.459 -9.965 76.831 1.00 95.81 177 THR A N 1
ATOM 1376 C CA . THR A 1 177 ? -42.992 -10.540 78.104 1.00 95.81 177 THR A CA 1
ATOM 1377 C C . THR A 1 177 ? -43.546 -9.767 79.303 1.00 95.81 177 THR A C 1
ATOM 1379 O O . THR A 1 177 ? -43.996 -10.381 80.270 1.00 95.81 177 THR A O 1
ATOM 1382 N N . TYR A 1 178 ? -43.571 -8.434 79.225 1.00 94.38 178 TYR A N 1
ATOM 1383 C CA . TYR A 1 178 ? -44.129 -7.566 80.259 1.00 94.38 178 TYR A CA 1
ATOM 1384 C C . TYR A 1 178 ? -45.633 -7.796 80.459 1.00 94.38 178 TYR A C 1
ATOM 1386 O O . TYR A 1 178 ? -46.068 -8.025 81.588 1.00 94.38 178 TYR A O 1
ATOM 1394 N N . TYR A 1 179 ? -46.429 -7.814 79.384 1.00 93.62 179 TYR A N 1
ATOM 1395 C CA . TYR A 1 179 ? -47.868 -8.077 79.491 1.00 93.62 179 TYR A CA 1
ATOM 1396 C C . TYR A 1 179 ? -48.169 -9.479 80.016 1.00 93.62 179 TYR A C 1
ATOM 1398 O O . TYR A 1 179 ? -49.065 -9.636 80.845 1.00 93.62 179 TYR A O 1
ATOM 1406 N N . LYS A 1 180 ? -47.394 -10.488 79.600 1.00 94.44 180 LYS A N 1
ATOM 1407 C CA . LYS A 1 180 ? -47.503 -11.846 80.141 1.00 94.44 180 LYS A CA 1
ATOM 1408 C C . LYS A 1 180 ? -47.205 -11.886 81.645 1.00 94.44 180 LYS A C 1
ATOM 1410 O O . LYS A 1 180 ? -47.922 -12.542 82.389 1.00 94.44 180 LYS A O 1
ATOM 1415 N N . TRP A 1 181 ? -46.182 -11.175 82.116 1.00 92.44 181 TRP A N 1
ATOM 1416 C CA . TRP A 1 181 ? -45.888 -11.080 83.550 1.00 92.44 181 TRP A CA 1
ATOM 1417 C C . TRP A 1 181 ? -47.003 -10.361 84.326 1.00 92.44 181 TRP A C 1
ATOM 1419 O O . TRP A 1 181 ? -47.417 -10.821 85.393 1.00 92.44 181 TRP A O 1
ATOM 1429 N N . ARG A 1 182 ? -47.538 -9.262 83.777 1.00 92.25 182 ARG A N 1
ATOM 1430 C CA . ARG A 1 182 ? -48.628 -8.497 84.403 1.00 92.25 182 ARG A CA 1
ATOM 1431 C C . ARG A 1 182 ? -49.909 -9.326 84.521 1.00 92.25 182 ARG A C 1
ATOM 1433 O O . ARG A 1 182 ? -50.562 -9.283 85.560 1.00 92.25 182 ARG A O 1
ATOM 1440 N N . SER A 1 183 ? -50.246 -10.124 83.504 1.00 90.44 183 SER A N 1
ATOM 1441 C CA . SER A 1 183 ? -51.423 -11.003 83.551 1.00 90.44 183 SER A CA 1
ATOM 1442 C C . SER A 1 183 ? -51.280 -12.147 84.560 1.00 90.44 183 SER A C 1
ATOM 1444 O O . SER A 1 183 ? -52.274 -12.548 85.157 1.00 90.44 183 SER A O 1
ATOM 1446 N N . MET A 1 184 ? -50.058 -12.635 84.804 1.00 89.75 184 MET A N 1
ATOM 1447 C CA . MET A 1 184 ? -49.780 -13.673 85.808 1.00 89.75 184 MET A CA 1
ATOM 1448 C C . MET A 1 184 ? -49.788 -13.143 87.249 1.00 89.75 184 MET A C 1
ATOM 1450 O O . MET A 1 184 ? -50.094 -13.896 88.168 1.00 89.75 184 MET A O 1
ATOM 1454 N N . THR A 1 185 ? -49.440 -11.870 87.461 1.00 85.50 185 THR A N 1
ATOM 1455 C CA . THR A 1 185 ? -49.276 -11.280 88.805 1.00 85.50 185 THR A CA 1
ATOM 1456 C C . THR A 1 185 ? -50.484 -10.479 89.297 1.00 85.50 185 THR A C 1
ATOM 1458 O O . THR A 1 185 ? -50.514 -10.096 90.462 1.00 85.50 185 THR A O 1
ATOM 1461 N N . GLY A 1 186 ? -51.501 -10.247 88.459 1.00 68.19 186 GLY A N 1
ATOM 1462 C CA . GLY A 1 186 ? -52.793 -9.683 88.877 1.00 68.19 186 GLY A CA 1
ATOM 1463 C C . GLY A 1 186 ? -52.780 -8.210 89.314 1.00 68.19 186 GLY A C 1
ATOM 1464 O O . GLY A 1 186 ? -53.815 -7.703 89.744 1.00 68.19 186 GLY A O 1
ATOM 1465 N N . ASN A 1 187 ? -51.652 -7.503 89.185 1.00 64.19 187 ASN A N 1
ATOM 1466 C CA . ASN A 1 187 ? -51.554 -6.078 89.507 1.00 64.19 187 ASN A CA 1
ATOM 1467 C C . ASN A 1 187 ? -52.223 -5.223 88.411 1.00 64.19 187 ASN A C 1
ATOM 1469 O O . ASN A 1 187 ? -51.728 -5.150 87.277 1.00 64.19 187 ASN A O 1
ATOM 1473 N N . LYS A 1 188 ? -53.355 -4.590 88.758 1.00 55.69 188 LYS A N 1
ATOM 1474 C CA . LYS A 1 188 ? -54.040 -3.579 87.936 1.00 55.69 188 LYS A CA 1
ATOM 1475 C C . LYS A 1 188 ? -53.302 -2.250 87.998 1.00 55.69 188 LYS A C 1
ATOM 1477 O O . LYS A 1 188 ? -53.109 -1.748 89.122 1.00 55.69 188 LYS A O 1
#

pLDDT: mean 82.82, std 19.04, range [36.25, 98.56]

Foldseek 3Di:
DDDDDDDPPPPPPPPPDVVVVVVPPCVVVVVVVVLVVLVVVLVVLVVVLVVLVVVLPDDDDDPDPVVVVVVVVVSVVSVVVSVVSVVVSVVSVVVSVVVVVVVVVVVVVVVVVVVVVVVVVVVVVVVVVVVVVVVVVVVVVVVVVVVVVVVVVVVVVVVVVVVVVVVVVVVVVVVVVVVVVCVVVVDD

Radius of gyration: 51.64 Å; chains: 1; bounding box: 102×47×155 Å